Protein AF-A0A535S341-F1 (afdb_monomer)

Secondary structure (DSSP, 8-state):
------HHHHHHHHHHHHHHHHHHHHHHHHHHHHHHHHHHHHHHHHHHHHHHHHHT--SSS--HHHHHHHHHHHHHHHHHHHHHHHHHHHHHH-TTGGGGSEEETTTEEE-HHHHHHHHHHHHHHHHHHHHHHHHHHH-TT--TTSHHHHHHHHHHHHHHHHHHHHHHHHHHHHHHH-TTTTT-------PPPSS---------SS------

Structure (mmCIF, N/CA/C/O backbone):
data_AF-A0A535S341-F1
#
_entry.id   AF-A0A535S341-F1
#
loop_
_atom_site.group_PDB
_atom_site.id
_atom_site.type_symbol
_atom_site.label_atom_id
_atom_site.label_alt_id
_atom_site.label_comp_id
_atom_site.label_asym_id
_atom_site.label_entity_id
_atom_site.label_seq_id
_atom_site.pdbx_PDB_ins_code
_atom_site.Cartn_x
_atom_site.Cartn_y
_atom_site.Cartn_z
_atom_site.occupancy
_atom_site.B_iso_or_equiv
_atom_site.auth_seq_id
_atom_site.auth_comp_id
_atom_site.auth_asym_id
_atom_site.auth_atom_id
_atom_site.pdbx_PDB_model_num
ATOM 1 N N . MET A 1 1 ? -24.052 -2.105 53.906 1.00 42.72 1 MET A N 1
ATOM 2 C CA . MET A 1 1 ? -24.166 -1.168 52.766 1.00 42.72 1 MET A CA 1
ATOM 3 C C . MET A 1 1 ? -23.795 -1.934 51.497 1.00 42.72 1 MET A C 1
ATOM 5 O O . MET A 1 1 ? -22.618 -2.069 51.188 1.00 42.72 1 MET A O 1
ATOM 9 N N . ALA A 1 2 ? -24.771 -2.570 50.843 1.00 45.56 2 ALA A N 1
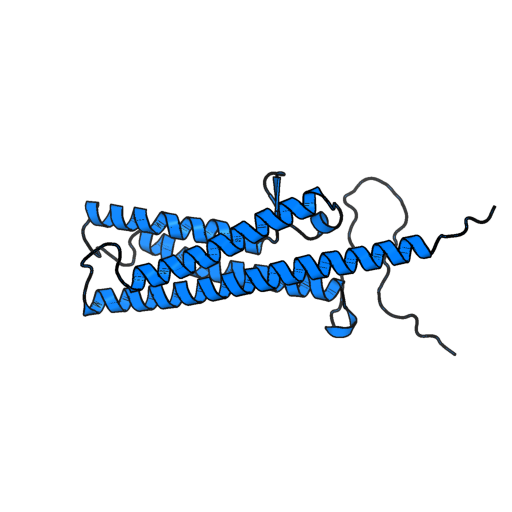ATOM 10 C CA . ALA A 1 2 ? -24.531 -3.349 49.629 1.00 45.56 2 ALA A CA 1
ATOM 11 C C . ALA A 1 2 ? -24.439 -2.383 48.439 1.00 45.56 2 ALA A C 1
ATOM 13 O O . ALA A 1 2 ? -25.410 -1.697 48.134 1.00 45.56 2 ALA A O 1
ATOM 14 N N . LYS A 1 3 ? -23.267 -2.289 47.799 1.00 50.03 3 LYS A N 1
ATOM 15 C CA . LYS A 1 3 ? -23.134 -1.597 46.512 1.00 50.03 3 LYS A CA 1
ATOM 16 C C . LYS A 1 3 ? -23.934 -2.392 45.485 1.00 50.03 3 LYS A C 1
ATOM 18 O O . LYS A 1 3 ? -23.538 -3.495 45.118 1.00 50.03 3 LYS A O 1
ATOM 23 N N . THR A 1 4 ? -25.061 -1.849 45.045 1.00 50.78 4 THR A N 1
ATOM 24 C CA . THR A 1 4 ? -25.766 -2.326 43.857 1.00 50.78 4 THR A CA 1
ATOM 25 C C . THR A 1 4 ? -24.828 -2.148 42.667 1.00 50.78 4 THR A C 1
ATOM 27 O O . THR A 1 4 ? -24.532 -1.022 42.272 1.00 50.78 4 THR A O 1
ATOM 30 N N . PHE A 1 5 ? -24.287 -3.250 42.147 1.00 55.53 5 PHE A N 1
ATOM 31 C CA . PHE A 1 5 ? -23.564 -3.239 40.881 1.00 55.53 5 PHE A CA 1
ATOM 32 C C . PHE A 1 5 ? -24.559 -2.875 39.780 1.00 55.53 5 PHE A C 1
ATOM 34 O O . PHE A 1 5 ? -25.501 -3.622 39.518 1.00 55.53 5 PHE A O 1
ATOM 41 N N . ASP A 1 6 ? -24.366 -1.711 39.169 1.00 57.59 6 ASP A N 1
ATOM 42 C CA . ASP A 1 6 ? -25.196 -1.239 38.070 1.00 57.59 6 ASP A CA 1
ATOM 43 C C . ASP A 1 6 ? -24.841 -2.013 36.793 1.00 57.59 6 ASP A C 1
ATOM 45 O O . ASP A 1 6 ? -23.958 -1.640 36.018 1.00 57.59 6 ASP A O 1
ATOM 49 N N . GLY A 1 7 ? -25.499 -3.160 36.606 1.00 60.31 7 GLY A N 1
ATOM 50 C CA . GLY A 1 7 ? -25.301 -4.019 35.441 1.00 60.31 7 GLY A CA 1
ATOM 51 C C . GLY A 1 7 ? -25.580 -3.304 34.116 1.00 60.31 7 GLY A C 1
ATOM 52 O O . GLY A 1 7 ? -25.015 -3.683 33.093 1.00 60.31 7 GLY A O 1
ATOM 53 N N . THR A 1 8 ? -26.385 -2.237 34.117 1.00 62.28 8 THR A N 1
ATOM 54 C CA . THR A 1 8 ? -26.755 -1.513 32.893 1.00 62.28 8 THR A CA 1
ATOM 55 C C . THR A 1 8 ? -25.570 -0.763 32.275 1.00 62.28 8 THR A C 1
ATOM 57 O O . THR A 1 8 ? -25.405 -0.777 31.053 1.00 62.28 8 THR A O 1
ATOM 60 N N . ALA A 1 9 ? -24.682 -0.201 33.102 1.00 61.50 9 ALA A N 1
ATOM 61 C CA . ALA A 1 9 ? -23.475 0.489 32.646 1.00 61.50 9 ALA A CA 1
ATOM 62 C C . ALA A 1 9 ? -22.488 -0.473 31.955 1.00 61.50 9 ALA A C 1
ATOM 64 O O . ALA A 1 9 ? -21.985 -0.189 30.869 1.00 61.50 9 ALA A O 1
ATOM 65 N N . VAL A 1 10 ? -22.287 -1.667 32.524 1.00 62.25 10 VAL A N 1
ATOM 66 C CA . VAL A 1 10 ? -21.367 -2.688 31.983 1.00 62.25 10 VAL A CA 1
ATOM 67 C C . VAL A 1 10 ? -21.862 -3.259 30.641 1.00 62.25 10 VAL A C 1
ATOM 69 O O . VAL A 1 10 ? -21.071 -3.507 29.723 1.00 62.25 10 VAL A O 1
ATOM 72 N N . PHE A 1 11 ? -23.177 -3.436 30.480 1.00 61.09 11 PHE A N 1
ATOM 73 C CA . PHE A 1 11 ? -23.773 -3.862 29.206 1.00 61.09 11 PHE A CA 1
ATOM 74 C C . PHE A 1 11 ? -23.689 -2.772 28.115 1.00 61.09 11 PHE A C 1
ATOM 76 O O . PHE A 1 11 ? -23.447 -3.081 26.945 1.00 61.09 11 PHE A O 1
ATOM 83 N N . ASN A 1 12 ? -23.810 -1.491 28.469 1.00 67.88 12 ASN A N 1
ATOM 84 C CA . ASN A 1 12 ? -23.668 -0.390 27.508 1.00 67.88 12 ASN A CA 1
ATOM 85 C C . ASN A 1 12 ? -22.213 -0.199 27.028 1.00 67.88 12 ASN A C 1
ATOM 87 O O . ASN A 1 12 ? -21.973 0.026 25.839 1.00 67.88 12 ASN A O 1
ATOM 91 N N . ASP A 1 13 ? -21.223 -0.376 27.902 1.00 68.06 13 ASP A N 1
ATOM 92 C CA . ASP A 1 13 ? -19.805 -0.250 27.530 1.00 68.06 13 ASP A CA 1
ATOM 93 C C . ASP A 1 13 ? -19.323 -1.394 26.621 1.00 68.06 13 ASP A C 1
ATOM 95 O O . ASP A 1 13 ? -18.561 -1.190 25.672 1.00 68.06 13 ASP A O 1
ATOM 99 N N . SER A 1 14 ? -19.809 -2.616 26.851 1.00 71.94 14 SER A N 1
ATOM 100 C CA . SER A 1 14 ? -19.460 -3.774 26.016 1.00 71.94 14 SER A CA 1
ATOM 101 C C . SER A 1 14 ? -20.056 -3.684 24.605 1.00 71.94 14 SER A C 1
ATOM 103 O O . SER A 1 14 ? -19.376 -3.980 23.617 1.00 71.94 14 SER A O 1
ATOM 105 N N . THR A 1 15 ? -21.296 -3.210 24.475 1.00 77.69 15 THR A N 1
ATOM 106 C CA . THR A 1 15 ? -21.959 -3.039 23.170 1.00 77.69 15 THR A CA 1
ATOM 107 C C . THR A 1 15 ? -21.351 -1.900 22.343 1.00 77.69 15 THR A C 1
ATOM 109 O O . THR A 1 15 ? -21.164 -2.048 21.129 1.00 77.69 15 THR A O 1
ATOM 112 N N . THR A 1 16 ? -20.981 -0.784 22.978 1.00 82.38 16 THR A N 1
ATOM 113 C CA . THR A 1 16 ? -20.311 0.352 22.319 1.00 82.38 16 THR A CA 1
ATOM 114 C C . THR A 1 16 ? -18.889 0.012 21.868 1.00 82.38 16 THR A C 1
ATOM 116 O O . THR A 1 16 ? -18.490 0.385 20.756 1.00 82.38 16 THR A O 1
ATOM 119 N N . LEU A 1 17 ? -18.146 -0.763 22.666 1.00 81.94 17 LEU A N 1
ATOM 120 C CA . LEU A 1 17 ? -16.836 -1.280 22.280 1.00 81.94 17 LEU A CA 1
ATOM 121 C C . LEU A 1 17 ? -16.939 -2.238 21.089 1.00 81.94 17 LEU A C 1
ATOM 123 O O . LEU A 1 17 ? -16.241 -2.048 20.094 1.00 81.94 17 LEU A O 1
ATOM 127 N N . ALA A 1 18 ? -17.839 -3.223 21.140 1.00 83.88 18 ALA A N 1
ATOM 128 C CA . ALA A 1 18 ? -18.012 -4.189 20.055 1.00 83.88 18 ALA A CA 1
ATOM 129 C C . ALA A 1 18 ? -18.429 -3.517 18.734 1.00 83.88 18 ALA A C 1
ATOM 131 O O . ALA A 1 18 ? -17.996 -3.922 17.654 1.00 83.88 18 ALA A O 1
ATOM 132 N N . ARG A 1 19 ? -19.244 -2.454 18.796 1.00 86.94 19 ARG A N 1
ATOM 133 C CA . ARG A 1 19 ? -19.576 -1.632 17.622 1.00 86.94 19 ARG A CA 1
ATOM 134 C C . ARG A 1 19 ? -18.342 -0.908 17.083 1.00 86.94 19 ARG A C 1
ATOM 136 O O . ARG A 1 19 ? -18.080 -0.982 15.888 1.00 86.94 19 ARG A O 1
ATOM 143 N N . SER A 1 20 ? -17.568 -0.265 17.955 1.00 88.56 20 SER A N 1
ATOM 144 C CA . SER A 1 20 ? -16.337 0.442 17.578 1.00 88.56 20 SER A CA 1
ATOM 145 C C . SER A 1 20 ? -15.306 -0.486 16.924 1.00 88.56 20 SER A C 1
ATOM 147 O O . SER A 1 20 ? -14.754 -0.155 15.877 1.00 88.56 20 SER A O 1
ATOM 149 N N . LEU A 1 21 ? -15.091 -1.678 17.489 1.00 89.12 21 LEU A N 1
ATOM 150 C CA . LEU A 1 21 ? -14.174 -2.679 16.936 1.00 89.12 21 LEU A CA 1
ATOM 151 C C . LEU A 1 21 ? -14.647 -3.224 15.584 1.00 89.12 21 LEU A C 1
ATOM 153 O O . LEU A 1 21 ? -13.827 -3.400 14.684 1.00 89.12 21 LEU A O 1
ATOM 157 N N . ARG A 1 22 ? -15.959 -3.428 15.397 1.00 90.75 22 ARG A N 1
ATOM 158 C CA . ARG A 1 22 ? -16.528 -3.767 14.084 1.00 90.75 22 ARG A CA 1
ATOM 159 C C . ARG A 1 22 ? -16.284 -2.666 13.056 1.00 90.75 22 ARG A C 1
ATOM 161 O O . ARG A 1 22 ? -15.877 -2.978 11.943 1.00 90.75 22 ARG A O 1
ATOM 168 N N . THR A 1 23 ? -16.460 -1.398 13.422 1.00 92.38 23 THR A N 1
ATOM 169 C CA . THR A 1 23 ? -16.184 -0.268 12.523 1.00 92.38 23 THR A CA 1
ATOM 170 C C . THR A 1 23 ? -14.714 -0.226 12.099 1.00 92.38 23 THR A C 1
ATOM 172 O O . THR A 1 23 ? -14.430 -0.132 10.906 1.00 92.38 23 THR A O 1
ATOM 175 N N . VAL A 1 24 ? -13.777 -0.372 13.044 1.00 93.88 24 VAL A N 1
ATOM 176 C CA . VAL A 1 24 ? -12.333 -0.434 12.742 1.00 93.88 24 VAL A CA 1
ATOM 177 C C . VAL A 1 24 ? -12.000 -1.656 11.885 1.00 93.88 24 VAL A C 1
ATOM 179 O O . VAL A 1 24 ? -11.273 -1.544 10.903 1.00 93.88 24 VAL A O 1
ATOM 182 N N . SER A 1 25 ? -12.570 -2.820 12.204 1.00 94.38 25 SER A N 1
ATOM 183 C CA . SER A 1 25 ? -12.389 -4.044 11.420 1.00 94.38 25 SER A CA 1
ATOM 184 C C . SER A 1 25 ? -12.863 -3.872 9.975 1.00 94.38 25 SER A C 1
ATOM 186 O O . SER A 1 25 ? -12.150 -4.254 9.050 1.00 94.38 25 SER A O 1
ATOM 188 N N . THR A 1 26 ? -14.031 -3.264 9.760 1.00 95.69 26 THR A N 1
ATOM 189 C CA . THR A 1 26 ? -14.557 -2.990 8.418 1.00 95.69 26 THR A CA 1
ATOM 190 C C . THR A 1 26 ? -13.686 -1.990 7.666 1.00 95.69 26 THR A C 1
ATOM 192 O O . THR A 1 26 ? -13.379 -2.238 6.504 1.00 95.69 26 THR A O 1
ATOM 195 N N . LEU A 1 27 ? -13.225 -0.915 8.319 1.00 96.69 27 LEU A N 1
ATOM 196 C CA . LEU A 1 27 ? -12.283 0.036 7.718 1.00 96.69 27 LEU A CA 1
ATOM 197 C C . LEU A 1 27 ? -11.019 -0.680 7.227 1.00 96.69 27 LEU A C 1
ATOM 199 O O . LEU A 1 27 ? -10.658 -0.567 6.057 1.00 96.69 27 LEU A O 1
ATOM 203 N N . ARG A 1 28 ? -10.370 -1.441 8.117 1.00 97.12 28 ARG A N 1
ATOM 204 C CA . ARG A 1 28 ? -9.144 -2.184 7.804 1.00 97.12 28 ARG A CA 1
ATOM 205 C C . ARG A 1 28 ? -9.367 -3.241 6.728 1.00 97.12 28 ARG A C 1
ATOM 207 O O . ARG A 1 28 ? -8.471 -3.476 5.930 1.00 97.12 28 ARG A O 1
ATOM 214 N N . LEU A 1 29 ? -10.542 -3.869 6.681 1.00 97.56 29 LEU A N 1
ATOM 215 C CA . LEU A 1 29 ? -10.878 -4.826 5.630 1.00 97.56 29 LEU A CA 1
ATOM 216 C C . LEU A 1 29 ? -10.990 -4.133 4.276 1.00 97.56 29 LEU A C 1
ATOM 218 O O . LEU A 1 29 ? -10.339 -4.557 3.332 1.00 97.56 29 LEU A O 1
ATOM 222 N N . VAL A 1 30 ? -11.787 -3.066 4.189 1.00 98.38 30 VAL A N 1
ATOM 223 C CA . VAL A 1 30 ? -12.009 -2.342 2.932 1.00 98.38 30 VAL A CA 1
ATOM 224 C C . VAL A 1 30 ? -10.694 -1.770 2.417 1.00 98.38 30 VAL A C 1
ATOM 226 O O . VAL A 1 30 ? -10.293 -2.082 1.303 1.00 98.38 30 VAL A O 1
ATOM 229 N N . 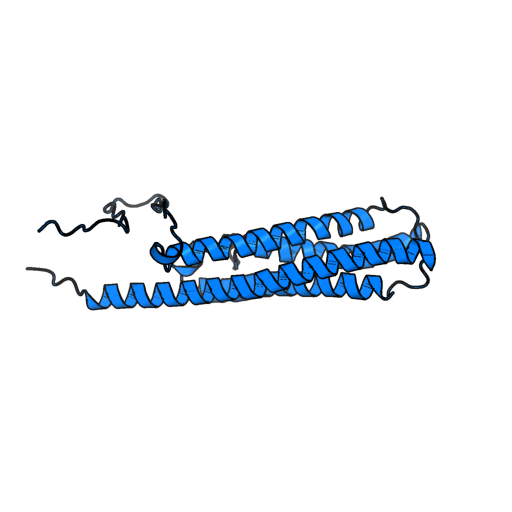LEU A 1 31 ? -9.977 -1.003 3.241 1.00 98.50 31 LEU A N 1
ATOM 230 C CA . LEU A 1 31 ? -8.710 -0.395 2.830 1.00 98.50 31 LEU A CA 1
ATOM 231 C C . LEU A 1 31 ? -7.599 -1.437 2.637 1.00 98.50 31 LEU A C 1
ATOM 233 O O . LEU A 1 31 ? -6.756 -1.267 1.763 1.00 98.50 31 LEU A O 1
ATOM 237 N N . GLY A 1 32 ? -7.611 -2.539 3.390 1.00 98.25 32 GLY A N 1
ATOM 238 C CA . GLY A 1 32 ? -6.665 -3.641 3.209 1.00 98.25 32 GLY A CA 1
ATOM 239 C C . GLY A 1 32 ? -6.880 -4.383 1.888 1.00 98.25 32 GLY A C 1
ATOM 240 O O . GLY A 1 32 ? -5.911 -4.695 1.202 1.00 98.25 32 GLY A O 1
ATOM 241 N N . LEU A 1 33 ? -8.136 -4.613 1.491 1.00 98.56 33 LEU A N 1
ATOM 242 C CA . LEU A 1 33 ? -8.474 -5.193 0.188 1.00 98.56 33 LEU A CA 1
ATOM 243 C C . LEU A 1 33 ? -8.152 -4.228 -0.955 1.00 98.56 33 LEU A C 1
ATOM 245 O O . LEU A 1 33 ? -7.618 -4.664 -1.971 1.00 98.56 33 LEU A O 1
ATOM 249 N N . THR A 1 34 ? -8.401 -2.926 -0.784 1.00 98.69 34 THR A N 1
ATOM 250 C CA . THR A 1 34 ? -7.993 -1.908 -1.764 1.00 98.69 34 THR A CA 1
ATOM 251 C C . THR A 1 34 ? -6.474 -1.864 -1.923 1.00 98.69 34 THR A C 1
ATOM 253 O O . THR A 1 34 ? -5.984 -1.812 -3.048 1.00 98.69 34 THR A O 1
ATOM 256 N N . ALA A 1 35 ? -5.716 -1.945 -0.825 1.00 98.62 35 ALA A N 1
ATOM 257 C CA . ALA A 1 35 ? -4.259 -2.021 -0.876 1.00 98.62 35 ALA A CA 1
ATOM 258 C C . ALA A 1 35 ? -3.771 -3.304 -1.563 1.00 98.62 35 ALA A C 1
ATOM 260 O O . ALA A 1 35 ? -2.838 -3.252 -2.356 1.00 98.62 35 ALA A O 1
ATOM 261 N N . LEU A 1 36 ? -4.416 -4.445 -1.307 1.00 98.62 36 LEU A N 1
ATOM 262 C CA . LEU A 1 36 ? -4.083 -5.705 -1.970 1.00 98.62 36 LEU A CA 1
ATOM 263 C C . LEU A 1 36 ? -4.378 -5.651 -3.476 1.00 98.62 36 LEU A C 1
ATOM 265 O O . LEU A 1 36 ? -3.550 -6.079 -4.274 1.00 98.62 36 LEU A O 1
ATOM 269 N N . LEU A 1 37 ? -5.520 -5.084 -3.872 1.00 98.75 37 LEU A N 1
ATOM 270 C CA . LEU A 1 37 ? -5.843 -4.840 -5.278 1.00 98.75 37 LEU A CA 1
ATOM 271 C C . LEU A 1 37 ? -4.805 -3.915 -5.924 1.00 98.75 37 LEU A C 1
ATOM 273 O O . LEU A 1 37 ? -4.323 -4.204 -7.016 1.00 98.75 37 LEU A O 1
ATOM 277 N N . GLY A 1 38 ? -4.422 -2.839 -5.232 1.00 98.69 38 GLY A N 1
ATOM 278 C CA . GLY A 1 38 ? -3.347 -1.951 -5.660 1.00 98.69 38 GLY A CA 1
ATOM 279 C C . GLY A 1 38 ? -2.025 -2.695 -5.857 1.00 98.69 38 GLY A C 1
ATOM 280 O O . GLY A 1 38 ? -1.374 -2.502 -6.877 1.00 98.69 38 GLY A O 1
ATOM 281 N N . ALA A 1 39 ? -1.664 -3.601 -4.945 1.00 98.62 39 ALA A N 1
ATOM 282 C CA . ALA A 1 39 ? -0.466 -4.432 -5.053 1.00 98.62 39 ALA A CA 1
ATOM 283 C C . ALA A 1 39 ? -0.506 -5.384 -6.262 1.00 98.62 39 ALA A C 1
ATOM 285 O O . ALA A 1 39 ? 0.506 -5.555 -6.936 1.00 98.62 39 ALA A O 1
ATOM 286 N N . ILE A 1 40 ? -1.668 -5.970 -6.568 1.00 98.62 40 ILE A N 1
ATOM 287 C CA . ILE A 1 40 ? -1.854 -6.831 -7.748 1.00 98.62 40 ILE A CA 1
ATOM 288 C C . ILE A 1 40 ? -1.712 -6.008 -9.029 1.00 98.62 40 ILE A C 1
ATOM 290 O O . ILE A 1 40 ? -0.930 -6.368 -9.899 1.00 98.62 40 ILE A O 1
ATOM 294 N N . ILE A 1 41 ? -2.400 -4.867 -9.127 1.00 98.75 41 ILE A N 1
ATOM 295 C CA . ILE A 1 41 ? -2.269 -3.952 -10.274 1.00 98.75 41 ILE A CA 1
ATOM 296 C C . ILE A 1 41 ? -0.811 -3.514 -10.442 1.00 98.75 41 ILE A C 1
ATOM 298 O O . ILE A 1 41 ? -0.314 -3.414 -11.563 1.00 98.75 41 ILE A O 1
ATOM 302 N N . PHE A 1 42 ? -0.120 -3.276 -9.327 1.00 98.38 42 PHE A N 1
ATOM 303 C CA . PHE A 1 42 ? 1.276 -2.887 -9.331 1.00 98.38 42 PHE A CA 1
ATOM 304 C C . PHE A 1 42 ? 2.185 -3.992 -9.904 1.00 98.38 42 PHE A C 1
ATOM 306 O O . PHE A 1 42 ? 3.027 -3.722 -10.763 1.00 98.38 42 PHE A O 1
ATOM 313 N N . LEU A 1 43 ? 1.968 -5.239 -9.482 1.00 98.06 43 LEU A N 1
ATOM 314 C CA . LEU A 1 43 ? 2.670 -6.420 -9.986 1.00 98.06 43 LEU A CA 1
ATOM 315 C C . LEU A 1 43 ? 2.419 -6.666 -11.476 1.00 98.06 43 LEU A C 1
ATOM 317 O O . LEU A 1 43 ? 3.368 -6.848 -12.240 1.00 98.06 43 LEU A O 1
ATOM 321 N N . GLU A 1 44 ? 1.157 -6.645 -11.893 1.00 98.31 44 GLU A N 1
ATOM 322 C CA . GLU A 1 44 ? 0.774 -6.867 -13.289 1.00 98.31 44 GLU A CA 1
ATOM 323 C C . GLU A 1 44 ? 1.316 -5.758 -14.193 1.00 9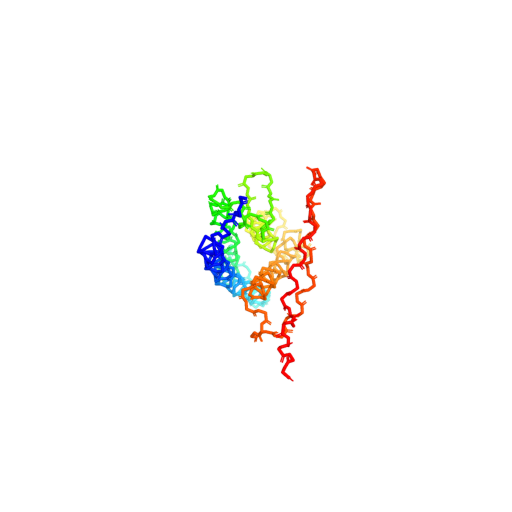8.31 44 GLU A C 1
ATOM 325 O O . GLU A 1 44 ? 1.880 -6.036 -15.249 1.00 98.31 44 GLU A O 1
ATOM 330 N N . GLY A 1 45 ? 1.244 -4.501 -13.744 1.00 97.50 45 GLY A N 1
ATOM 331 C CA . GLY A 1 45 ? 1.841 -3.376 -14.454 1.00 97.50 45 GLY A CA 1
ATOM 332 C C . GLY A 1 45 ? 3.354 -3.538 -14.621 1.00 97.50 45 GLY A C 1
ATOM 333 O O . GLY A 1 45 ? 3.860 -3.343 -15.718 1.00 97.50 45 GLY A O 1
ATOM 334 N N . THR A 1 46 ? 4.064 -3.969 -13.572 1.00 95.19 46 THR A N 1
ATOM 335 C CA . THR A 1 46 ? 5.522 -4.198 -13.622 1.00 95.19 46 THR A CA 1
ATOM 336 C C . THR A 1 46 ? 5.873 -5.357 -14.559 1.00 95.19 46 THR A C 1
ATOM 338 O O . THR A 1 46 ? 6.848 -5.304 -15.303 1.00 95.19 46 THR A O 1
ATOM 341 N N . SER A 1 47 ? 5.053 -6.406 -14.571 1.00 95.44 47 SER A N 1
ATOM 342 C CA . SER A 1 47 ? 5.233 -7.552 -15.470 1.00 95.44 47 SER A CA 1
ATOM 343 C C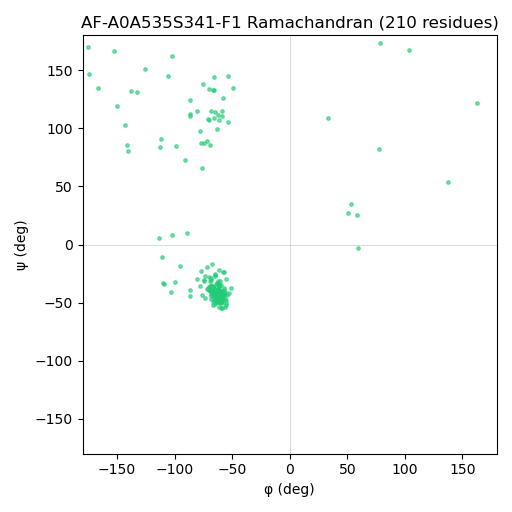 . SER A 1 47 ? 4.972 -7.175 -16.928 1.00 95.44 47 SER A C 1
ATOM 345 O O . SER A 1 47 ? 5.654 -7.656 -17.837 1.00 95.44 47 SER A O 1
ATOM 347 N N . TRP A 1 48 ? 3.986 -6.309 -17.164 1.00 96.44 48 TRP A N 1
ATOM 348 C CA . TRP A 1 48 ? 3.700 -5.757 -18.482 1.00 96.44 48 TRP A CA 1
ATOM 349 C C . TRP A 1 48 ? 4.813 -4.820 -18.953 1.00 96.44 48 TRP A C 1
ATOM 351 O O . TRP A 1 48 ? 5.188 -4.871 -20.120 1.00 96.44 48 TRP A O 1
ATOM 361 N N . ASP A 1 49 ? 5.384 -4.030 -18.050 1.00 93.50 49 ASP A N 1
ATOM 362 C CA . ASP A 1 49 ? 6.473 -3.101 -18.334 1.00 93.50 49 ASP A CA 1
ATOM 363 C C . ASP A 1 49 ? 7.717 -3.811 -18.878 1.00 93.50 49 ASP A C 1
ATOM 365 O O . ASP A 1 49 ? 8.188 -3.507 -19.974 1.00 93.50 49 ASP A O 1
ATOM 369 N N . ILE A 1 50 ? 8.163 -4.875 -18.202 1.00 91.44 50 ILE A N 1
ATOM 370 C CA . ILE A 1 50 ? 9.297 -5.705 -18.647 1.00 91.44 50 ILE A CA 1
ATOM 371 C C . ILE A 1 50 ? 9.082 -6.227 -20.079 1.00 91.44 50 ILE A C 1
ATOM 373 O O . ILE A 1 50 ? 9.992 -6.211 -20.915 1.00 91.44 50 ILE A O 1
ATOM 377 N N . GLN A 1 51 ? 7.864 -6.683 -20.379 1.00 93.25 51 GLN A N 1
ATOM 378 C CA . GLN A 1 51 ? 7.512 -7.155 -21.717 1.00 93.25 51 GLN A CA 1
ATOM 379 C C . GLN A 1 51 ? 7.485 -5.999 -22.722 1.00 93.25 51 GLN A C 1
ATOM 381 O O . GLN A 1 51 ? 8.038 -6.124 -23.811 1.00 93.25 51 GLN A O 1
ATOM 386 N N . TRP A 1 52 ? 6.886 -4.864 -22.359 1.00 93.56 52 TRP A N 1
ATOM 387 C CA . TRP A 1 52 ? 6.797 -3.677 -23.207 1.00 93.56 52 TRP A CA 1
ATOM 388 C C . TRP A 1 52 ? 8.178 -3.200 -23.658 1.00 93.56 52 TRP A C 1
ATOM 390 O O . TRP A 1 52 ? 8.396 -2.992 -24.852 1.00 93.56 52 TRP A O 1
ATOM 400 N N . HIS A 1 53 ? 9.132 -3.112 -22.732 1.00 89.44 53 HIS A N 1
ATOM 401 C CA . HIS A 1 53 ? 10.513 -2.742 -23.041 1.00 89.44 53 HIS A CA 1
ATOM 402 C C . HIS A 1 53 ? 11.203 -3.739 -23.979 1.00 89.44 53 HIS A C 1
ATOM 404 O O . HIS A 1 53 ? 12.009 -3.334 -24.811 1.00 89.44 53 HIS A O 1
ATOM 410 N N . SER A 1 54 ? 10.845 -5.024 -23.910 1.00 87.44 54 SER A N 1
ATOM 411 C CA . SER A 1 54 ? 11.411 -6.058 -24.785 1.00 87.44 54 SER A CA 1
ATOM 412 C C . SER A 1 54 ? 10.871 -6.004 -26.222 1.00 87.44 54 SER A C 1
ATOM 414 O O . SER A 1 54 ? 11.583 -6.381 -27.150 1.00 87.44 54 SER A O 1
ATOM 416 N N . TYR A 1 55 ? 9.624 -5.557 -26.420 1.00 88.50 55 TYR A N 1
ATOM 417 C CA . TYR A 1 55 ? 8.962 -5.561 -27.735 1.00 88.50 55 TYR A CA 1
ATOM 418 C C . TYR A 1 55 ? 8.911 -4.194 -28.424 1.00 88.50 55 TYR A C 1
ATOM 420 O O . TYR A 1 55 ? 9.060 -4.117 -29.641 1.00 88.50 55 TYR A O 1
ATOM 428 N N . ILE A 1 56 ? 8.646 -3.128 -27.668 1.00 88.50 56 ILE A N 1
ATOM 429 C CA . ILE A 1 56 ? 8.409 -1.769 -28.183 1.00 88.50 56 ILE A CA 1
ATOM 430 C C . ILE A 1 56 ? 9.575 -0.844 -27.814 1.00 88.50 56 ILE A C 1
ATOM 432 O O . ILE A 1 56 ? 9.926 0.045 -28.589 1.00 88.50 56 ILE A O 1
ATOM 436 N N . GLY A 1 57 ? 10.195 -1.078 -26.656 1.00 81.94 57 GLY A N 1
ATOM 437 C CA . GLY A 1 57 ? 11.222 -0.203 -26.096 1.00 81.94 57 GLY A CA 1
ATOM 438 C C . GLY A 1 57 ? 10.643 1.049 -25.429 1.00 81.94 57 GLY A C 1
ATOM 439 O O . GLY A 1 57 ? 9.437 1.317 -25.472 1.00 81.94 57 GLY A O 1
ATOM 440 N N . ARG A 1 58 ? 11.517 1.818 -24.771 1.00 80.69 58 ARG A N 1
ATOM 441 C CA . ARG A 1 58 ? 11.150 3.051 -24.062 1.00 80.69 58 ARG A CA 1
ATOM 442 C C . ARG A 1 58 ? 11.154 4.255 -25.003 1.00 80.69 58 ARG A C 1
ATOM 444 O O . ARG A 1 58 ? 12.216 4.710 -25.419 1.00 80.69 58 ARG A O 1
ATOM 451 N N . ASP A 1 59 ? 9.981 4.821 -25.277 1.00 76.62 59 ASP A N 1
ATOM 452 C CA . ASP A 1 59 ? 9.824 6.054 -26.064 1.00 76.62 59 ASP A CA 1
ATOM 453 C C . ASP A 1 59 ? 9.617 7.308 -25.187 1.00 76.62 59 ASP A C 1
ATOM 455 O O . ASP A 1 59 ? 10.063 8.399 -25.541 1.00 76.62 59 ASP A O 1
ATOM 459 N N . ARG A 1 60 ? 8.968 7.175 -24.020 1.00 86.44 60 ARG A N 1
ATOM 460 C CA . ARG A 1 60 ? 8.718 8.263 -23.051 1.00 86.44 60 ARG A CA 1
ATOM 461 C C . ARG A 1 60 ? 8.578 7.750 -21.614 1.00 86.44 60 ARG A C 1
ATOM 463 O O . ARG A 1 60 ? 8.373 6.567 -21.385 1.00 86.44 60 ARG A O 1
ATOM 470 N N . THR A 1 61 ? 8.628 8.651 -20.626 1.00 88.69 61 THR A N 1
ATOM 471 C CA . THR A 1 61 ? 8.499 8.282 -19.199 1.00 88.69 61 THR A CA 1
ATOM 472 C C . THR A 1 61 ? 7.105 7.792 -18.816 1.00 88.69 61 THR A C 1
ATOM 474 O O . THR A 1 61 ? 6.994 7.006 -17.893 1.00 88.69 61 THR A O 1
ATOM 477 N N . LEU A 1 62 ? 6.027 8.221 -19.476 1.00 92.19 62 LEU A N 1
ATOM 478 C CA . LEU A 1 62 ? 4.669 7.745 -19.172 1.00 92.19 62 LEU A CA 1
ATOM 479 C C . LEU A 1 62 ? 4.134 6.893 -20.324 1.00 92.19 62 LEU A C 1
ATOM 481 O O . LEU A 1 62 ? 3.520 7.399 -21.269 1.00 92.19 62 LEU A O 1
ATOM 485 N N . ILE A 1 63 ? 4.385 5.592 -20.226 1.00 92.94 63 ILE A N 1
ATOM 486 C CA . ILE A 1 63 ? 3.826 4.558 -21.102 1.00 92.94 63 ILE A CA 1
ATOM 487 C C . ILE A 1 63 ? 2.675 3.825 -20.396 1.00 92.94 63 ILE A C 1
ATOM 489 O O . ILE A 1 63 ? 2.544 3.925 -19.172 1.00 92.94 63 ILE A O 1
ATOM 493 N N . PRO A 1 64 ? 1.809 3.105 -21.132 1.00 95.62 64 PRO A N 1
ATOM 494 C CA . PRO A 1 64 ? 0.665 2.421 -20.533 1.00 95.62 64 PRO A CA 1
ATOM 495 C C . PRO A 1 64 ? 1.007 1.489 -19.348 1.00 95.62 64 PRO A C 1
ATOM 497 O O . PRO A 1 64 ? 0.309 1.589 -18.334 1.00 95.62 64 PRO A O 1
ATOM 500 N N . PRO A 1 65 ? 2.089 0.679 -19.382 1.00 95.69 65 PRO A N 1
ATOM 501 C CA . PRO A 1 65 ? 2.506 -0.110 -18.219 1.00 95.69 65 PRO A CA 1
ATOM 502 C C . PRO A 1 65 ? 2.837 0.744 -16.992 1.00 95.69 65 PRO A C 1
ATOM 504 O O . PRO A 1 65 ? 2.325 0.480 -15.904 1.00 95.69 65 PRO A O 1
ATOM 507 N N . HIS A 1 66 ? 3.588 1.837 -17.166 1.00 95.50 66 HIS A N 1
ATOM 508 C CA . HIS A 1 66 ? 3.907 2.763 -16.077 1.00 95.50 66 HIS A CA 1
ATOM 509 C C . HIS A 1 66 ? 2.655 3.379 -15.447 1.00 95.50 66 HIS A C 1
ATOM 511 O O . HIS A 1 66 ? 2.576 3.508 -14.227 1.00 95.50 66 HIS A O 1
ATOM 517 N N . LEU A 1 67 ? 1.653 3.744 -16.253 1.00 97.56 67 LEU A N 1
ATOM 518 C CA . LEU A 1 67 ? 0.387 4.269 -15.732 1.00 97.56 67 LEU A CA 1
ATOM 519 C C . LEU A 1 67 ? -0.346 3.219 -14.889 1.00 97.56 67 LEU A C 1
ATOM 521 O O . LEU A 1 67 ? -0.864 3.542 -13.818 1.00 97.56 67 LEU A O 1
ATOM 525 N N . MET A 1 68 ? -0.344 1.961 -15.334 1.00 98.25 68 MET A N 1
ATOM 526 C CA . MET A 1 68 ? -0.904 0.853 -14.566 1.00 98.25 68 MET A CA 1
ATOM 527 C C . MET A 1 68 ? -0.144 0.657 -13.245 1.00 98.25 68 MET A C 1
ATOM 529 O O . MET A 1 68 ? -0.768 0.667 -12.184 1.00 98.25 68 MET A O 1
ATOM 533 N N . MET A 1 69 ? 1.190 0.598 -13.277 1.00 97.56 69 MET A N 1
ATOM 534 C CA . MET A 1 69 ? 2.039 0.488 -12.081 1.00 97.56 69 MET A CA 1
ATOM 535 C C . MET A 1 69 ? 1.758 1.612 -11.082 1.00 97.56 69 MET A C 1
ATOM 537 O O . MET A 1 69 ? 1.455 1.353 -9.916 1.00 97.56 69 MET A O 1
ATOM 541 N N . LEU A 1 70 ? 1.789 2.865 -11.547 1.00 98.12 70 LEU A N 1
ATOM 542 C CA . LEU A 1 70 ? 1.551 4.048 -10.722 1.00 98.12 70 LEU A CA 1
ATOM 543 C C . LEU A 1 70 ? 0.137 4.074 -10.136 1.00 98.12 70 LEU A C 1
ATOM 545 O O . LEU A 1 70 ? -0.039 4.530 -9.005 1.00 98.12 70 LEU A O 1
ATOM 549 N N . SER A 1 71 ? -0.866 3.553 -10.848 1.00 98.56 71 SER A N 1
ATOM 550 C CA . SER A 1 71 ? -2.221 3.421 -10.303 1.00 98.56 71 SER A CA 1
ATOM 551 C C . SER A 1 71 ? -2.264 2.433 -9.130 1.00 98.56 71 SER A C 1
ATOM 553 O O . SER A 1 71 ? -2.847 2.745 -8.090 1.00 98.56 71 SER A O 1
ATOM 555 N N . GLY A 1 72 ? -1.561 1.300 -9.233 1.00 98.62 72 GLY A N 1
ATOM 556 C CA . GLY A 1 72 ? -1.432 0.318 -8.155 1.00 98.62 72 GLY A CA 1
ATOM 557 C C . GLY A 1 72 ? -0.691 0.866 -6.931 1.00 98.62 72 GLY A C 1
ATOM 558 O O . GLY A 1 72 ? -1.154 0.713 -5.793 1.00 98.62 72 GLY A O 1
ATOM 559 N N . VAL A 1 73 ? 0.409 1.593 -7.163 1.00 98.62 73 VAL A N 1
ATOM 560 C CA . VAL A 1 73 ? 1.150 2.329 -6.122 1.00 98.62 73 VAL A CA 1
ATOM 561 C C . VAL A 1 73 ? 0.243 3.344 -5.431 1.00 98.62 73 VAL A C 1
ATOM 563 O O . VAL A 1 73 ? 0.188 3.391 -4.202 1.00 98.62 73 VAL A O 1
ATOM 566 N N . THR A 1 74 ? -0.516 4.119 -6.205 1.00 98.69 74 THR A N 1
ATOM 567 C CA . THR A 1 74 ? -1.404 5.168 -5.687 1.00 98.69 74 THR A CA 1
ATOM 568 C C . THR A 1 74 ? -2.537 4.581 -4.847 1.00 98.69 74 THR A C 1
ATOM 570 O O . THR A 1 74 ? -2.766 5.041 -3.728 1.00 98.69 74 THR A O 1
ATOM 573 N N . LEU A 1 75 ? -3.212 3.532 -5.330 1.00 98.62 75 LEU A N 1
ATOM 574 C CA . LEU A 1 75 ? -4.273 2.842 -4.587 1.00 98.62 75 LEU A CA 1
ATOM 575 C C . LEU A 1 75 ? -3.764 2.299 -3.249 1.00 98.62 75 LEU A C 1
ATOM 577 O O . LEU A 1 75 ? -4.410 2.484 -2.214 1.00 98.62 75 LEU A O 1
ATOM 581 N N . SER A 1 76 ? -2.584 1.680 -3.261 1.00 98.69 76 SER A N 1
ATOM 582 C CA . SER A 1 76 ? -1.944 1.146 -2.058 1.00 98.69 76 SER A CA 1
ATOM 583 C C . SER A 1 76 ? -1.576 2.262 -1.081 1.00 98.69 76 SER A C 1
ATOM 585 O O . SER A 1 76 ? -1.979 2.228 0.082 1.00 98.69 76 SER A O 1
ATOM 587 N N . GLY A 1 77 ? -0.883 3.298 -1.560 1.00 98.56 77 GLY A N 1
ATOM 588 C CA . GLY A 1 77 ? -0.437 4.426 -0.746 1.00 98.56 77 GLY A CA 1
ATOM 589 C C . GLY A 1 77 ? -1.590 5.193 -0.104 1.00 98.56 77 GLY A C 1
ATOM 590 O O . GLY A 1 77 ? -1.564 5.433 1.103 1.00 98.56 77 GLY A O 1
ATOM 591 N N . ILE A 1 78 ? -2.641 5.505 -0.872 1.00 98.62 78 ILE A N 1
ATOM 592 C CA . ILE A 1 78 ? -3.849 6.160 -0.350 1.00 98.62 78 ILE A CA 1
ATOM 593 C C . ILE A 1 78 ? -4.529 5.270 0.693 1.00 98.62 78 ILE A C 1
ATOM 595 O O . ILE A 1 78 ? -4.928 5.767 1.744 1.00 98.62 78 ILE A O 1
ATOM 599 N N . SER A 1 79 ? -4.622 3.960 0.462 1.00 98.56 79 SER A N 1
ATOM 600 C CA . SER A 1 79 ? -5.246 3.038 1.420 1.00 98.56 79 SER A CA 1
ATOM 601 C C . SER A 1 79 ? -4.495 2.982 2.753 1.00 98.56 79 SER A C 1
ATOM 603 O O . SER A 1 79 ? -5.113 3.081 3.819 1.00 98.56 79 SER A O 1
ATOM 605 N N . GLY A 1 80 ? -3.162 2.881 2.710 1.00 98.31 80 GLY A N 1
ATOM 606 C CA . GLY A 1 80 ? -2.317 2.927 3.904 1.00 98.31 80 GLY A CA 1
ATOM 607 C C . GLY A 1 80 ? -2.439 4.263 4.641 1.00 98.31 80 GLY A C 1
ATOM 608 O O . GLY A 1 80 ? -2.710 4.288 5.844 1.00 98.31 80 GLY A O 1
ATOM 609 N N . LEU A 1 81 ? -2.336 5.377 3.908 1.00 98.31 81 LEU A N 1
ATOM 610 C CA . LEU A 1 81 ? -2.447 6.727 4.459 1.00 98.31 81 LEU A CA 1
ATOM 611 C C . LEU A 1 81 ? -3.809 6.970 5.120 1.00 98.31 81 LEU A C 1
ATOM 613 O O . LEU A 1 81 ? -3.863 7.399 6.272 1.00 98.31 81 LEU A O 1
ATOM 617 N N . LEU A 1 82 ? -4.911 6.668 4.427 1.00 98.44 82 LEU A N 1
ATOM 618 C CA . LEU A 1 82 ? -6.261 6.852 4.961 1.00 98.44 82 LEU A CA 1
ATOM 619 C C . LEU A 1 82 ? -6.491 6.008 6.212 1.00 98.44 82 LEU A C 1
ATOM 621 O O . LEU A 1 82 ? -7.079 6.505 7.170 1.00 98.44 82 LEU A O 1
ATOM 625 N N . THR A 1 83 ? -5.986 4.773 6.245 1.00 98.12 83 THR A N 1
ATOM 626 C CA . THR A 1 83 ? -6.092 3.924 7.439 1.00 98.12 83 THR A CA 1
ATOM 627 C C . THR A 1 83 ? -5.425 4.589 8.635 1.00 98.12 83 THR A C 1
ATOM 629 O O . THR A 1 83 ? -6.054 4.727 9.683 1.00 98.12 83 THR A O 1
ATOM 632 N N . VAL A 1 84 ? -4.177 5.043 8.472 1.00 97.56 84 VAL A N 1
ATOM 633 C CA . VAL A 1 84 ? -3.432 5.714 9.542 1.00 97.56 84 VAL A CA 1
ATOM 634 C C . VAL A 1 84 ? -4.150 6.990 9.974 1.00 97.56 84 VAL A C 1
ATOM 636 O O . VAL A 1 84 ? -4.356 7.193 11.166 1.00 97.56 84 VAL A O 1
ATOM 639 N N . LEU A 1 85 ? -4.584 7.847 9.049 1.00 97.50 85 LEU A N 1
ATOM 640 C CA . LEU A 1 85 ? -5.230 9.117 9.397 1.00 97.50 85 LEU A CA 1
ATOM 641 C C . LEU A 1 85 ? -6.568 8.922 10.125 1.00 97.50 85 LEU A C 1
ATOM 643 O O . LEU A 1 85 ? -6.817 9.578 11.142 1.00 97.50 85 LEU A O 1
ATOM 647 N N . ILE A 1 86 ? -7.412 8.011 9.636 1.00 96.81 86 ILE A N 1
ATOM 648 C CA . ILE A 1 86 ? -8.731 7.741 10.219 1.00 96.81 86 ILE A CA 1
ATOM 649 C C . ILE A 1 86 ? -8.580 7.088 11.597 1.00 96.81 86 ILE A C 1
ATOM 651 O O . ILE A 1 86 ? -9.203 7.543 12.559 1.00 96.81 86 ILE A O 1
ATOM 655 N N . GLU A 1 87 ? -7.718 6.077 11.738 1.00 95.31 87 GLU A N 1
ATOM 656 C CA . GLU A 1 87 ? -7.494 5.443 13.041 1.00 95.31 87 GLU A CA 1
ATOM 657 C C . GLU A 1 87 ? -6.815 6.375 14.040 1.00 95.31 87 GLU A C 1
ATOM 659 O O . GLU A 1 87 ? -7.200 6.376 15.206 1.00 95.31 87 GLU A O 1
ATOM 664 N N . SER A 1 88 ? -5.890 7.236 13.609 1.00 94.81 88 SER A N 1
ATOM 665 C CA . SER A 1 88 ? -5.311 8.284 14.465 1.00 94.81 88 SER A CA 1
ATOM 666 C C . SER A 1 88 ? -6.384 9.236 14.990 1.00 94.81 88 SER A C 1
ATOM 668 O O . SER A 1 88 ? -6.358 9.669 16.143 1.00 94.81 88 SER A O 1
ATOM 670 N N . TRP A 1 89 ? -7.358 9.590 14.151 1.00 94.62 89 TRP A N 1
ATOM 671 C CA . TRP A 1 89 ? -8.478 10.427 14.567 1.00 94.62 89 TRP A CA 1
ATOM 672 C C . TRP A 1 89 ? -9.396 9.718 15.572 1.00 94.62 89 TRP A C 1
ATOM 674 O O . TRP A 1 89 ? -9.762 10.319 16.584 1.00 94.62 89 TRP A O 1
ATOM 684 N N . TRP A 1 90 ? -9.713 8.439 15.356 1.00 93.19 90 TRP A N 1
ATOM 685 C CA . TRP A 1 90 ? -10.513 7.648 16.297 1.00 93.19 90 TRP A CA 1
ATOM 686 C C . TRP A 1 90 ? -9.790 7.361 17.614 1.00 93.19 90 TRP A C 1
ATOM 688 O O . TRP A 1 90 ? -10.391 7.516 18.677 1.00 93.19 90 TRP A O 1
ATOM 698 N N . ALA A 1 91 ? -8.506 7.008 17.572 1.00 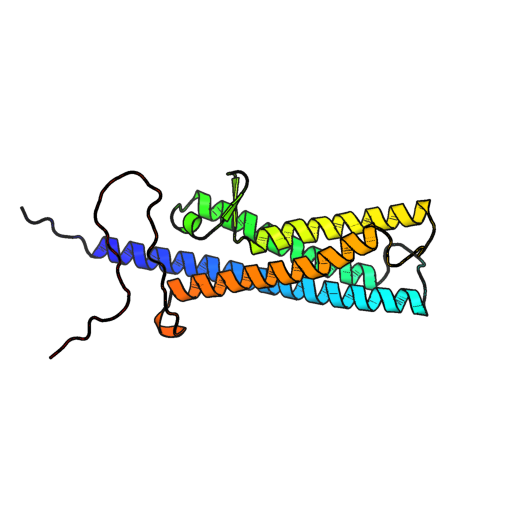91.12 91 ALA A N 1
ATOM 699 C CA . ALA A 1 91 ? -7.693 6.711 18.749 1.00 91.12 91 ALA A CA 1
ATOM 700 C C . ALA A 1 91 ? -7.579 7.918 19.692 1.00 91.12 91 ALA A C 1
ATOM 702 O O . ALA A 1 91 ? -7.651 7.756 20.909 1.00 91.12 91 ALA A O 1
ATOM 703 N N . ARG A 1 92 ? -7.509 9.142 19.146 1.00 89.88 92 ARG A N 1
ATOM 704 C CA . ARG A 1 92 ? -7.537 10.388 19.937 1.00 89.88 92 ARG A CA 1
ATOM 705 C C . ARG A 1 92 ? -8.855 10.616 20.680 1.00 89.88 92 ARG A C 1
ATOM 707 O O . ARG A 1 92 ? -8.864 11.295 21.700 1.00 89.88 92 ARG A O 1
ATOM 714 N N . ARG A 1 93 ? -9.966 10.068 20.178 1.00 87.44 93 ARG A N 1
ATOM 715 C CA . ARG A 1 93 ? -11.299 10.191 20.793 1.00 87.44 93 ARG A CA 1
ATOM 716 C C . ARG A 1 93 ? -11.660 9.005 21.683 1.00 87.44 93 ARG A C 1
ATOM 718 O O . ARG A 1 93 ? -12.572 9.120 22.495 1.00 87.44 93 ARG A O 1
ATOM 725 N N . ASN A 1 94 ? -10.981 7.869 21.526 1.00 85.06 94 ASN A N 1
ATOM 726 C CA . ASN A 1 94 ? -11.277 6.642 22.254 1.00 85.06 94 ASN A CA 1
ATOM 727 C C . ASN A 1 94 ? -9.988 5.881 22.613 1.00 85.06 94 ASN A C 1
ATOM 729 O O . ASN A 1 94 ? -9.406 5.162 21.798 1.00 85.06 94 ASN A O 1
ATOM 733 N N . THR A 1 95 ? -9.581 5.992 23.878 1.00 81.62 95 THR A N 1
ATOM 734 C CA . THR A 1 95 ? -8.356 5.372 24.412 1.00 81.62 95 THR A CA 1
ATOM 735 C C . THR A 1 95 ? -8.413 3.845 24.467 1.00 81.62 95 THR A C 1
ATOM 737 O O . THR A 1 95 ? -7.375 3.196 24.595 1.00 81.62 95 THR A O 1
ATOM 740 N N . ILE A 1 96 ? -9.602 3.239 24.372 1.00 82.38 96 ILE A N 1
ATOM 741 C CA . ILE A 1 96 ? -9.747 1.782 24.283 1.00 82.38 96 ILE A CA 1
ATOM 742 C C . ILE A 1 96 ? -9.381 1.318 22.871 1.00 82.38 96 ILE A C 1
ATOM 744 O O . ILE A 1 96 ? -8.624 0.359 22.737 1.00 82.38 96 ILE A O 1
ATOM 748 N N . LEU A 1 97 ? -9.834 2.028 21.828 1.00 82.06 97 LEU A N 1
ATOM 749 C CA . LEU A 1 97 ? -9.464 1.728 20.438 1.00 82.06 97 LEU A CA 1
ATOM 750 C C . LEU A 1 97 ? -7.957 1.864 20.202 1.00 82.06 97 LEU A C 1
ATOM 752 O O . LEU A 1 97 ? -7.374 1.032 19.513 1.00 82.06 97 LEU A O 1
ATOM 756 N N . ALA A 1 98 ? -7.316 2.847 20.842 1.00 84.31 98 ALA A N 1
ATOM 757 C CA . ALA A 1 98 ? -5.871 3.053 20.758 1.00 84.31 98 ALA A CA 1
ATOM 758 C C . ALA A 1 98 ? -5.044 1.823 21.191 1.00 84.31 98 ALA A C 1
ATOM 760 O O . ALA A 1 98 ? -3.914 1.664 20.743 1.00 84.31 98 ALA A O 1
ATOM 761 N N . ARG A 1 99 ? -5.594 0.919 22.021 1.00 85.50 99 ARG A N 1
ATOM 762 C CA . ARG A 1 99 ? -4.904 -0.317 22.451 1.00 85.50 99 ARG A CA 1
ATOM 763 C C . ARG A 1 99 ? -4.790 -1.364 21.344 1.00 85.50 99 ARG A C 1
ATOM 765 O O . ARG A 1 99 ? -3.973 -2.270 21.460 1.00 85.50 99 ARG A O 1
ATOM 772 N N . TYR A 1 100 ? -5.611 -1.252 20.302 1.00 86.50 100 TYR A N 1
ATOM 773 C CA . TYR A 1 100 ? -5.650 -2.180 19.170 1.00 86.50 100 TYR A CA 1
ATOM 774 C C . TYR A 1 100 ? -4.947 -1.633 17.919 1.00 86.50 100 TYR A C 1
ATOM 776 O O . TYR A 1 100 ? -5.023 -2.231 16.838 1.00 86.50 100 TYR A O 1
ATOM 784 N N . SER A 1 101 ? -4.262 -0.500 18.060 1.00 88.06 101 SER A N 1
ATOM 785 C CA . SER A 1 101 ? -3.490 0.154 17.009 1.00 88.06 101 SER A CA 1
ATOM 786 C C . SER A 1 101 ? -2.062 0.384 17.501 1.00 88.06 101 SER A C 1
ATOM 788 O O . SER A 1 101 ? -1.803 0.531 18.695 1.00 88.06 101 SER A O 1
ATOM 790 N N . SER A 1 102 ? -1.110 0.397 16.577 1.00 89.25 102 SER A N 1
ATOM 791 C CA . SER A 1 102 ? 0.284 0.716 16.864 1.00 89.25 102 SER A CA 1
ATOM 792 C C . SER A 1 102 ? 0.481 2.228 16.779 1.00 89.25 102 SER A C 1
ATOM 794 O O . SER A 1 102 ? 0.164 2.847 15.758 1.00 89.25 102 SER A O 1
ATOM 796 N N . GLY A 1 103 ? 0.992 2.823 17.857 1.00 88.50 103 GLY A N 1
ATOM 797 C CA . GLY A 1 103 ? 1.367 4.234 17.887 1.00 88.50 103 GLY A CA 1
ATOM 798 C C . GLY A 1 103 ? 2.675 4.484 17.134 1.00 88.50 103 GLY A C 1
ATOM 799 O O . GLY A 1 103 ? 3.619 3.709 17.278 1.00 88.50 103 GLY A O 1
ATOM 800 N N . PHE A 1 104 ? 2.743 5.567 16.363 1.00 88.25 104 PHE A N 1
ATOM 801 C CA . PHE A 1 104 ? 3.957 6.039 15.698 1.00 88.25 104 PHE A CA 1
ATOM 802 C C . PHE A 1 104 ? 4.133 7.543 15.925 1.00 88.25 104 PHE A C 1
ATOM 804 O O . PHE A 1 104 ? 3.188 8.316 15.752 1.00 88.25 104 PHE A O 1
ATOM 811 N N . ALA A 1 105 ? 5.343 7.943 16.331 1.00 82.75 105 ALA A N 1
ATOM 812 C CA . ALA A 1 105 ? 5.704 9.331 16.642 1.00 82.75 105 ALA A CA 1
ATOM 813 C C . ALA A 1 105 ? 4.729 10.045 17.605 1.00 82.75 105 ALA A C 1
ATOM 815 O O . ALA A 1 105 ? 4.562 11.253 17.512 1.00 82.75 105 ALA A O 1
ATOM 816 N N . GLU A 1 106 ? 4.029 9.295 18.469 1.00 81.50 106 GLU A N 1
ATOM 817 C CA . GLU A 1 106 ? 2.997 9.773 19.417 1.00 81.50 106 GLU A CA 1
ATOM 818 C C . GLU A 1 106 ? 1.780 10.494 18.795 1.00 81.50 106 GLU A C 1
ATOM 820 O O . GLU A 1 106 ? 0.826 10.827 19.494 1.00 81.50 106 GLU A O 1
ATOM 825 N N . ILE A 1 107 ? 1.771 10.683 17.474 1.00 87.50 107 ILE A N 1
ATOM 826 C CA . ILE A 1 107 ? 0.754 11.441 16.735 1.00 87.50 107 ILE A CA 1
ATOM 827 C C . ILE A 1 107 ? -0.129 10.504 15.907 1.00 87.50 107 ILE A C 1
ATOM 829 O O . ILE A 1 107 ? -1.327 10.754 15.747 1.00 87.50 107 ILE A O 1
ATOM 833 N N . PHE A 1 108 ? 0.454 9.422 15.388 1.00 93.38 108 PHE A N 1
ATOM 834 C CA . PHE A 1 108 ? -0.217 8.498 14.488 1.00 93.38 108 PHE A CA 1
ATOM 835 C C . PHE A 1 108 ? -0.575 7.188 15.186 1.00 93.38 108 PHE A C 1
ATOM 837 O O . PHE A 1 108 ? 0.138 6.703 16.063 1.00 93.38 108 PHE A O 1
ATOM 844 N N . SER A 1 109 ? -1.711 6.612 14.811 1.00 93.81 109 SER A N 1
ATOM 845 C CA . SER A 1 109 ? -2.187 5.301 15.244 1.00 93.81 109 SER A CA 1
ATOM 846 C C . SER A 1 109 ? -2.766 4.548 14.051 1.00 93.81 109 SER A C 1
ATOM 848 O O . SER A 1 109 ? -3.571 5.092 13.302 1.00 93.81 109 SER A O 1
ATOM 850 N N . GLY A 1 110 ? -2.375 3.287 13.889 1.00 94.25 110 GLY A N 1
ATOM 851 C CA . GLY A 1 110 ? -2.877 2.402 12.837 1.00 94.25 110 GLY A CA 1
ATOM 852 C C . GLY A 1 110 ? -2.319 0.985 12.986 1.00 94.25 110 GLY A C 1
ATOM 853 O O . GLY A 1 110 ? -1.427 0.766 13.811 1.00 94.25 110 GLY A O 1
ATOM 854 N N . PRO A 1 111 ? -2.816 -0.009 12.233 1.00 95.81 111 PRO A N 1
ATOM 855 C CA . PRO A 1 111 ? -2.189 -1.323 12.192 1.00 95.81 111 PRO A CA 1
ATOM 856 C C . PRO A 1 111 ? -0.804 -1.208 11.546 1.00 95.81 111 PRO A C 1
ATOM 858 O O . PRO A 1 111 ? -0.631 -0.457 10.587 1.00 95.81 111 PRO A O 1
ATOM 861 N N . LEU A 1 112 ? 0.172 -1.995 12.013 1.00 95.50 112 LEU A N 1
ATOM 862 C CA . LEU A 1 112 ? 1.534 -1.998 11.456 1.00 95.50 112 LEU A CA 1
ATOM 863 C C . LEU A 1 112 ? 1.546 -2.154 9.922 1.00 95.50 112 LEU A C 1
ATOM 865 O O . LEU A 1 112 ? 2.306 -1.475 9.238 1.00 95.50 112 LEU A O 1
ATOM 869 N N . GLY A 1 113 ? 0.642 -2.977 9.382 1.00 97.06 113 GLY A N 1
ATOM 870 C CA . GLY A 1 113 ? 0.495 -3.177 7.940 1.00 97.06 113 GLY A CA 1
ATOM 871 C C . GLY A 1 113 ? 0.167 -1.894 7.171 1.00 97.06 113 GLY A C 1
ATOM 872 O O . GLY A 1 113 ? 0.690 -1.705 6.081 1.00 97.06 113 GLY A O 1
ATOM 873 N N . ALA A 1 114 ? -0.609 -0.969 7.747 1.00 97.81 114 ALA A N 1
ATOM 874 C CA . ALA A 1 114 ? -0.925 0.302 7.092 1.00 97.81 114 ALA A CA 1
ATOM 875 C C . ALA A 1 114 ? 0.296 1.226 6.984 1.00 97.81 114 ALA A C 1
ATOM 877 O O . ALA A 1 114 ? 0.471 1.881 5.957 1.00 97.81 114 ALA A O 1
ATOM 878 N N . TYR A 1 115 ? 1.166 1.244 8.003 1.00 97.81 115 TYR A N 1
ATOM 879 C CA . TYR A 1 115 ? 2.429 1.985 7.934 1.00 97.81 115 TYR A CA 1
ATOM 880 C C . TYR A 1 115 ? 3.364 1.397 6.878 1.00 97.81 115 TYR A C 1
ATOM 882 O O . TYR A 1 115 ? 3.935 2.153 6.096 1.00 97.81 115 TYR A O 1
ATOM 890 N N . ILE A 1 116 ? 3.477 0.063 6.827 1.00 98.19 116 ILE A N 1
ATOM 891 C CA . ILE A 1 116 ? 4.280 -0.637 5.815 1.00 98.19 116 ILE A CA 1
ATOM 892 C C . ILE A 1 116 ? 3.763 -0.287 4.417 1.00 98.19 116 ILE A C 1
ATOM 894 O O . ILE A 1 116 ? 4.515 0.243 3.608 1.00 98.19 116 ILE A O 1
ATOM 898 N N . VAL A 1 117 ? 2.468 -0.489 4.148 1.00 98.50 117 VAL A N 1
ATOM 899 C CA . VAL A 1 117 ? 1.862 -0.168 2.845 1.00 98.50 117 VAL A CA 1
ATOM 900 C C . VAL A 1 117 ? 2.099 1.292 2.464 1.00 98.50 117 VAL A C 1
ATOM 902 O O . VAL A 1 117 ? 2.566 1.560 1.361 1.00 98.50 117 VAL A O 1
ATOM 905 N N . GLY A 1 118 ? 1.799 2.237 3.361 1.00 97.94 118 GLY A N 1
ATOM 906 C CA . GLY A 1 118 ? 1.911 3.667 3.072 1.00 97.94 118 GLY A CA 1
ATOM 907 C C . GLY A 1 118 ? 3.347 4.108 2.786 1.00 97.94 118 GLY A C 1
ATOM 908 O O . GLY A 1 118 ? 3.602 4.760 1.775 1.00 97.94 118 GLY A O 1
ATOM 909 N N . PHE A 1 119 ? 4.298 3.727 3.644 1.00 97.75 119 PHE A N 1
ATOM 910 C CA . PHE A 1 119 ? 5.702 4.116 3.493 1.00 97.75 119 PHE A CA 1
ATOM 911 C C . PHE A 1 119 ? 6.356 3.455 2.276 1.00 97.75 119 PHE A C 1
ATOM 913 O O . PHE A 1 119 ? 7.110 4.090 1.537 1.00 97.75 119 PHE A O 1
ATOM 920 N N . THR A 1 120 ? 6.044 2.188 2.021 1.00 98.25 120 THR A N 1
ATOM 921 C CA . THR A 1 120 ? 6.590 1.466 0.875 1.00 98.25 120 THR A CA 1
ATOM 922 C C . THR A 1 120 ? 5.980 1.949 -0.442 1.00 98.25 120 THR A C 1
ATOM 924 O O . THR A 1 120 ? 6.707 2.117 -1.417 1.00 98.25 120 THR A O 1
ATOM 927 N N . ALA A 1 121 ? 4.684 2.267 -0.484 1.00 98.50 121 ALA A N 1
ATOM 928 C CA . ALA A 1 121 ? 4.080 2.894 -1.660 1.00 98.50 121 ALA A CA 1
ATOM 929 C C . ALA A 1 121 ? 4.670 4.288 -1.933 1.00 98.50 121 ALA A C 1
ATOM 931 O O . ALA A 1 121 ? 4.942 4.620 -3.084 1.00 98.50 121 ALA A O 1
ATOM 932 N N . LEU A 1 122 ? 4.942 5.084 -0.891 1.00 98.25 122 LEU A N 1
ATOM 933 C CA . LEU A 1 122 ? 5.669 6.349 -1.034 1.00 98.25 122 LEU A CA 1
ATOM 934 C C . LEU A 1 122 ? 7.079 6.122 -1.597 1.00 98.25 122 LEU A C 1
ATOM 936 O O . LEU A 1 122 ? 7.510 6.850 -2.486 1.00 98.25 122 LEU A O 1
ATOM 940 N N . THR A 1 123 ? 7.773 5.088 -1.117 1.00 98.25 123 THR A N 1
ATOM 941 C CA . THR A 1 123 ? 9.095 4.699 -1.629 1.00 98.25 123 THR A CA 1
ATOM 942 C C . THR A 1 123 ? 9.023 4.372 -3.124 1.00 98.25 123 THR A C 1
ATOM 944 O O . THR A 1 123 ? 9.790 4.935 -3.898 1.00 98.25 123 THR A O 1
ATOM 947 N N . ALA A 1 124 ? 8.054 3.562 -3.564 1.00 98.12 124 ALA A N 1
ATOM 948 C CA . ALA A 1 124 ? 7.826 3.289 -4.986 1.00 98.12 124 ALA A CA 1
ATOM 949 C C . ALA A 1 124 ? 7.523 4.569 -5.788 1.00 98.12 124 ALA A C 1
ATOM 951 O O . ALA A 1 124 ? 8.105 4.796 -6.847 1.00 98.12 124 ALA A O 1
ATOM 952 N N . ALA A 1 125 ? 6.657 5.441 -5.265 1.00 97.94 125 ALA A N 1
ATOM 953 C CA . ALA A 1 125 ? 6.299 6.698 -5.917 1.00 97.94 125 ALA A CA 1
ATOM 954 C C . ALA A 1 125 ? 7.503 7.637 -6.097 1.00 97.94 125 ALA A C 1
ATOM 956 O O . ALA A 1 125 ? 7.575 8.337 -7.102 1.00 97.94 125 ALA A O 1
ATOM 957 N N . VAL A 1 126 ? 8.453 7.637 -5.156 1.00 98.31 126 VAL A N 1
ATOM 958 C CA . VAL A 1 126 ? 9.715 8.393 -5.245 1.00 98.31 126 VAL A CA 1
ATOM 959 C C . VAL A 1 126 ? 10.727 7.705 -6.164 1.00 98.31 126 VAL A C 1
ATOM 961 O O . VAL A 1 126 ? 11.456 8.387 -6.881 1.00 98.31 126 VAL A O 1
ATOM 964 N N . ALA A 1 127 ? 10.768 6.371 -6.191 1.00 96.94 127 ALA A N 1
ATOM 965 C CA . ALA A 1 127 ? 11.652 5.630 -7.088 1.00 96.94 127 ALA A CA 1
ATOM 966 C C . ALA A 1 127 ? 11.351 5.920 -8.564 1.00 96.94 127 ALA A C 1
ATOM 968 O O . ALA A 1 127 ? 12.285 6.019 -9.346 1.00 96.94 127 ALA A O 1
ATOM 969 N N . PHE A 1 128 ? 10.089 6.136 -8.940 1.00 95.12 128 PHE A N 1
ATOM 970 C CA . PHE A 1 128 ? 9.705 6.403 -10.330 1.00 95.12 128 PHE A CA 1
ATOM 971 C C . PHE A 1 128 ? 10.364 7.656 -10.962 1.00 95.12 128 PHE A C 1
ATOM 973 O O . PHE A 1 128 ? 11.002 7.535 -12.009 1.00 95.12 128 PHE A O 1
ATOM 980 N N . PRO A 1 129 ? 10.276 8.871 -10.380 1.00 95.69 129 PRO A N 1
ATOM 981 C CA . PRO A 1 129 ? 10.975 10.036 -10.922 1.00 95.69 129 PRO A CA 1
ATOM 982 C C . PRO A 1 129 ? 12.500 9.934 -10.783 1.00 95.69 129 PRO A C 1
ATOM 984 O O . PRO A 1 129 ? 13.215 10.464 -11.633 1.00 95.69 129 PRO A O 1
ATOM 987 N N . LEU A 1 130 ? 13.010 9.255 -9.748 1.00 95.75 130 LEU A N 1
ATOM 988 C CA . LEU A 1 130 ? 14.450 9.013 -9.605 1.00 95.75 130 LEU A CA 1
ATOM 989 C C . LEU A 1 130 ? 14.983 8.092 -10.704 1.00 95.75 130 LEU A C 1
ATOM 991 O O . LEU A 1 130 ? 16.058 8.346 -11.241 1.00 95.75 130 LEU A O 1
ATOM 995 N N . ASP A 1 131 ? 14.211 7.076 -11.080 1.00 93.75 131 ASP A N 1
ATOM 996 C CA . ASP A 1 131 ? 14.501 6.204 -12.210 1.00 93.75 131 ASP A CA 1
ATOM 997 C C . ASP A 1 131 ? 14.545 6.998 -13.519 1.00 93.75 131 ASP A C 1
ATOM 999 O O . ASP A 1 131 ? 15.540 6.973 -14.242 1.00 93.75 131 ASP A O 1
ATOM 1003 N N . ALA A 1 132 ? 13.524 7.820 -13.776 1.00 92.25 132 ALA A N 1
ATOM 1004 C CA . ALA A 1 132 ? 13.511 8.692 -14.945 1.00 92.25 132 ALA A CA 1
ATOM 1005 C C . ALA A 1 132 ? 14.743 9.612 -14.997 1.00 92.25 132 ALA A C 1
ATOM 1007 O O . ALA A 1 132 ? 15.353 9.753 -16.056 1.00 92.25 132 ALA A O 1
ATOM 1008 N N . TYR A 1 133 ? 15.144 10.193 -13.861 1.00 92.75 133 TYR A N 1
ATOM 1009 C CA . TYR A 1 133 ? 16.361 10.998 -13.765 1.00 92.75 133 TYR A CA 1
ATOM 1010 C C . TYR A 1 133 ? 17.623 10.174 -14.046 1.00 92.75 133 TYR A C 1
ATOM 1012 O O . TYR A 1 133 ? 18.480 10.608 -14.816 1.00 92.75 133 TYR A O 1
ATOM 1020 N N . TRP A 1 134 ? 17.728 8.965 -13.496 1.00 92.75 134 TRP A N 1
ATOM 1021 C CA . TRP A 1 134 ? 18.847 8.059 -13.755 1.00 92.75 134 TRP A CA 1
ATOM 1022 C C . TRP A 1 134 ? 19.025 7.766 -15.245 1.00 92.75 134 TRP A C 1
ATOM 1024 O O . TRP A 1 134 ? 20.145 7.817 -15.755 1.00 92.75 134 TRP A O 1
ATOM 1034 N N . HIS A 1 135 ? 17.926 7.565 -15.971 1.00 89.50 135 HIS A N 1
ATOM 1035 C CA . HIS A 1 135 ? 17.970 7.373 -17.418 1.00 89.50 135 HIS A CA 1
ATOM 1036 C C . HIS A 1 135 ? 18.457 8.598 -18.195 1.00 89.50 135 HIS A C 1
ATOM 1038 O O . HIS A 1 135 ? 19.060 8.434 -19.255 1.00 89.50 135 HIS A O 1
ATOM 1044 N N . THR A 1 136 ? 18.272 9.816 -17.673 1.00 89.62 136 THR A N 1
ATOM 1045 C CA . THR A 1 136 ? 18.862 11.017 -18.293 1.00 89.62 136 THR A CA 1
ATOM 1046 C C . THR A 1 136 ? 20.381 11.079 -18.141 1.00 89.62 136 THR A C 1
ATOM 1048 O O . THR A 1 136 ? 21.048 11.661 -18.991 1.00 89.62 136 THR A O 1
ATOM 1051 N N . LEU A 1 137 ? 20.931 10.476 -17.081 1.00 91.69 137 LEU A N 1
ATOM 1052 C CA . LEU A 1 137 ? 22.364 10.500 -16.788 1.00 91.69 137 LEU A CA 1
ATOM 1053 C C . LEU A 1 137 ? 23.125 9.375 -17.489 1.00 91.69 137 LEU A C 1
ATOM 1055 O O . LEU A 1 137 ? 24.211 9.598 -18.016 1.00 91.69 137 LEU A O 1
ATOM 1059 N N . TYR A 1 138 ? 22.569 8.164 -17.457 1.00 90.56 138 TYR A N 1
ATOM 1060 C CA . TYR A 1 138 ? 23.285 6.953 -17.863 1.00 90.56 138 TYR A CA 1
ATOM 1061 C C . TYR A 1 138 ? 22.759 6.342 -19.162 1.00 90.56 138 TYR A C 1
ATOM 1063 O O . TYR A 1 138 ? 23.418 5.478 -19.733 1.00 90.56 138 TYR A O 1
ATOM 1071 N N . GLY A 1 139 ? 21.618 6.816 -19.662 1.00 84.88 139 GLY A N 1
ATOM 1072 C CA . GLY A 1 139 ? 20.975 6.300 -20.864 1.00 84.88 139 GLY A CA 1
ATOM 1073 C C . GLY A 1 139 ? 19.765 5.416 -20.566 1.00 84.88 139 GLY A C 1
ATOM 1074 O O . GLY A 1 139 ? 19.495 5.009 -19.433 1.00 84.88 139 GLY A O 1
ATOM 1075 N N . ILE A 1 140 ? 19.001 5.142 -21.618 1.00 78.50 140 ILE A N 1
ATOM 1076 C CA . ILE A 1 140 ? 17.765 4.357 -21.567 1.00 78.50 140 ILE A CA 1
ATOM 1077 C C . ILE A 1 140 ? 18.092 2.885 -21.278 1.00 78.50 140 ILE A C 1
ATOM 1079 O O . ILE A 1 140 ? 19.003 2.324 -21.877 1.00 78.50 140 ILE A O 1
ATOM 1083 N N . ASP A 1 141 ? 17.347 2.287 -20.345 1.00 69.81 141 ASP A N 1
ATOM 1084 C CA . ASP A 1 141 ? 17.326 0.850 -20.036 1.00 69.81 141 ASP A CA 1
ATOM 1085 C C . ASP A 1 141 ? 18.708 0.217 -19.745 1.00 69.81 141 ASP A C 1
ATOM 1087 O O . ASP A 1 141 ? 18.957 -0.951 -20.030 1.00 69.81 141 ASP A O 1
ATOM 1091 N N . VAL A 1 142 ? 19.606 0.987 -19.111 1.00 67.69 142 VAL A N 1
ATOM 1092 C CA . VAL A 1 142 ? 21.004 0.603 -18.816 1.00 67.69 142 VAL A CA 1
ATOM 1093 C C . VAL A 1 142 ? 21.181 -0.706 -18.037 1.00 67.69 142 VAL A C 1
ATOM 1095 O O . VAL A 1 142 ? 22.200 -1.368 -18.216 1.00 67.69 142 VAL A O 1
ATOM 1098 N N . ALA A 1 143 ? 20.223 -1.085 -17.182 1.00 77.75 143 ALA A N 1
ATOM 1099 C CA . ALA A 1 143 ? 20.110 -2.420 -16.582 1.00 77.75 143 ALA A CA 1
ATOM 1100 C C . ALA A 1 143 ? 18.820 -2.546 -15.755 1.00 77.75 143 ALA A C 1
ATOM 1102 O O . ALA A 1 143 ? 18.456 -1.623 -15.026 1.00 77.75 143 ALA A O 1
ATOM 1103 N N . ILE A 1 144 ? 18.210 -3.738 -15.717 1.00 81.06 144 ILE A N 1
ATOM 1104 C CA . ILE A 1 144 ? 17.122 -4.045 -14.762 1.00 81.06 144 ILE A CA 1
ATOM 1105 C C . ILE A 1 144 ? 17.578 -3.943 -13.294 1.00 81.06 144 ILE A C 1
ATOM 1107 O O . ILE A 1 144 ? 16.780 -3.721 -12.394 1.00 81.06 144 ILE A O 1
ATOM 1111 N N . TRP A 1 145 ? 18.887 -4.051 -13.057 1.00 86.12 145 TRP A N 1
ATOM 1112 C CA . TRP A 1 145 ? 19.517 -3.927 -11.741 1.00 86.12 145 TRP A CA 1
ATOM 1113 C C . TRP A 1 145 ? 19.917 -2.493 -11.381 1.00 86.12 145 TRP A C 1
ATOM 1115 O O . TRP A 1 145 ? 20.623 -2.286 -10.394 1.00 86.12 145 TRP A O 1
ATOM 1125 N N . ALA A 1 146 ? 19.492 -1.498 -12.167 1.00 89.69 146 ALA A N 1
ATOM 1126 C CA . ALA A 1 146 ? 19.658 -0.100 -11.795 1.00 89.69 146 ALA A CA 1
ATOM 1127 C C . ALA A 1 146 ? 19.056 0.153 -10.397 1.00 89.69 146 ALA A C 1
ATOM 1129 O O . ALA A 1 146 ? 18.043 -0.454 -10.031 1.00 89.69 146 ALA A O 1
ATOM 1130 N N . PRO A 1 147 ? 19.663 1.040 -9.591 1.00 91.81 147 PRO A N 1
ATOM 1131 C CA . PRO A 1 147 ? 19.312 1.184 -8.179 1.00 91.81 147 PRO A CA 1
ATOM 1132 C C . PRO A 1 147 ? 17.828 1.506 -7.964 1.00 91.81 147 PRO A C 1
ATOM 1134 O O . PRO A 1 147 ? 17.211 0.986 -7.033 1.00 91.81 147 PRO A O 1
ATOM 1137 N N . PHE A 1 148 ? 17.234 2.315 -8.844 1.00 94.69 148 PHE A N 1
ATOM 1138 C CA . PHE A 1 148 ? 15.835 2.717 -8.723 1.00 94.69 148 PHE A CA 1
ATOM 1139 C C . PHE A 1 14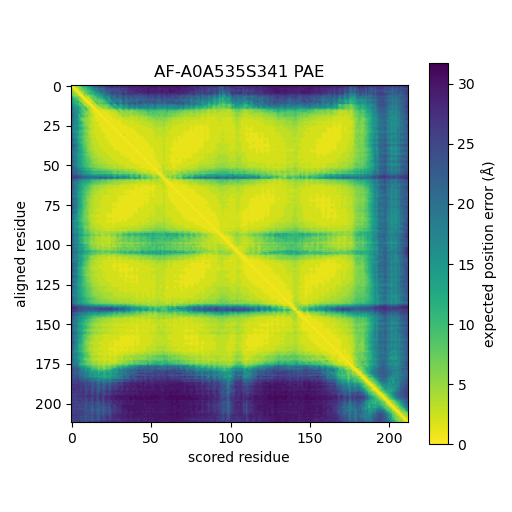8 ? 14.854 1.654 -9.229 1.00 94.69 148 PHE A C 1
ATOM 1141 O O . PHE A 1 148 ? 13.807 1.496 -8.605 1.00 94.69 148 PHE A O 1
ATOM 1148 N N . HIS A 1 149 ? 15.223 0.824 -10.214 1.00 92.88 149 HIS A N 1
ATOM 1149 C CA . HIS A 1 149 ? 14.477 -0.399 -10.536 1.00 92.88 149 HIS A CA 1
ATOM 1150 C C . HIS A 1 149 ? 14.408 -1.337 -9.327 1.00 92.88 149 HIS A C 1
ATOM 1152 O O . HIS A 1 149 ? 13.328 -1.787 -8.948 1.00 92.88 149 HIS A O 1
ATOM 1158 N N . VAL A 1 150 ? 15.542 -1.582 -8.659 1.00 94.19 150 VAL A N 1
ATOM 1159 C CA . VAL A 1 150 ? 15.589 -2.445 -7.466 1.00 94.19 150 VAL A CA 1
ATOM 1160 C C .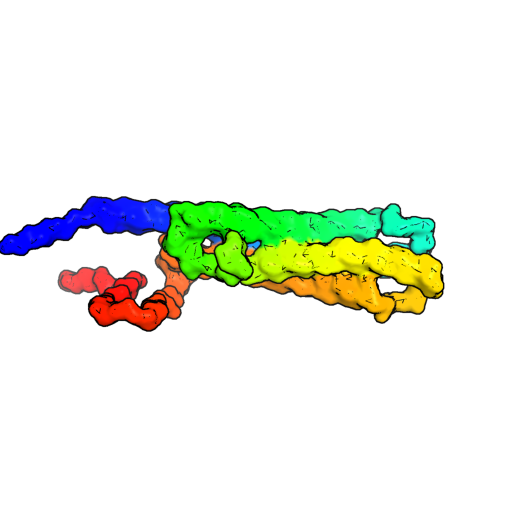 VAL A 1 150 ? 14.743 -1.863 -6.333 1.00 94.19 150 VAL A C 1
ATOM 1162 O O . VAL A 1 150 ? 13.961 -2.585 -5.718 1.00 94.19 150 VAL A O 1
ATOM 1165 N N . MET A 1 151 ? 14.847 -0.557 -6.079 1.00 96.25 151 MET A N 1
ATOM 1166 C CA . MET A 1 151 ? 14.030 0.142 -5.081 1.00 96.25 151 MET A CA 1
ATOM 1167 C C . MET A 1 151 ? 12.527 0.008 -5.372 1.00 96.25 151 MET A C 1
ATOM 1169 O O . MET A 1 151 ? 11.727 -0.217 -4.459 1.00 96.25 151 MET A O 1
ATOM 1173 N N . PHE A 1 152 ? 12.139 0.106 -6.642 1.00 95.75 152 PHE A N 1
ATOM 1174 C CA . PHE A 1 152 ? 10.754 0.031 -7.087 1.00 95.75 152 PHE A CA 1
ATOM 1175 C C . PHE A 1 152 ? 10.194 -1.405 -7.026 1.00 95.75 152 PHE A C 1
ATOM 1177 O O . PHE A 1 152 ? 9.137 -1.633 -6.435 1.00 95.75 152 PHE A O 1
ATOM 1184 N N . VAL A 1 153 ? 10.945 -2.398 -7.517 1.00 93.75 153 VAL A N 1
ATOM 1185 C CA . VAL A 1 153 ? 10.581 -3.828 -7.471 1.00 93.75 153 VAL A CA 1
ATOM 1186 C C . VAL A 1 153 ? 10.556 -4.362 -6.036 1.00 93.75 153 VAL A C 1
ATOM 1188 O O . VAL A 1 153 ? 9.646 -5.102 -5.663 1.00 93.75 153 VAL A O 1
ATOM 1191 N N . ALA A 1 154 ? 11.502 -3.962 -5.181 1.00 96.31 154 ALA A N 1
ATOM 1192 C CA . ALA A 1 154 ? 11.464 -4.323 -3.763 1.00 96.31 154 ALA A CA 1
ATOM 1193 C C . ALA A 1 154 ? 10.211 -3.757 -3.075 1.00 96.31 154 ALA A C 1
ATOM 1195 O O . ALA A 1 154 ? 9.562 -4.444 -2.280 1.00 96.31 154 ALA A O 1
ATOM 1196 N N . SER A 1 155 ? 9.830 -2.525 -3.428 1.00 97.81 155 SER A N 1
ATOM 1197 C CA . SER A 1 155 ? 8.624 -1.889 -2.900 1.00 97.81 155 SER A CA 1
ATOM 1198 C C . SER A 1 155 ? 7.352 -2.648 -3.287 1.00 97.81 155 SER A C 1
ATOM 1200 O O . SER A 1 155 ? 6.469 -2.817 -2.450 1.00 97.81 155 SER A O 1
ATOM 1202 N N . MET A 1 156 ? 7.274 -3.177 -4.509 1.00 95.44 156 MET A N 1
ATOM 1203 C CA . MET A 1 156 ? 6.152 -4.002 -4.972 1.00 95.44 156 MET A CA 1
ATOM 1204 C C . MET A 1 156 ? 5.895 -5.208 -4.054 1.00 95.44 156 MET A C 1
ATOM 1206 O O . MET A 1 156 ? 4.766 -5.419 -3.606 1.00 95.44 156 MET A O 1
ATOM 1210 N N . GLY A 1 157 ? 6.944 -5.956 -3.697 1.00 96.12 157 GLY A N 1
ATOM 1211 C CA . GLY A 1 157 ? 6.821 -7.098 -2.785 1.00 96.12 157 GLY A CA 1
ATOM 1212 C C . GLY A 1 157 ? 6.426 -6.688 -1.362 1.00 96.12 157 GLY A C 1
ATOM 1213 O O . GLY A 1 157 ? 5.539 -7.289 -0.753 1.00 96.12 157 GLY A O 1
ATOM 1214 N N . ILE A 1 158 ? 7.044 -5.631 -0.831 1.00 98.25 158 ILE A N 1
ATOM 1215 C CA . ILE A 1 158 ? 6.790 -5.175 0.543 1.00 98.25 158 ILE A CA 1
ATOM 1216 C C . ILE A 1 158 ? 5.371 -4.589 0.689 1.00 98.25 158 ILE A C 1
ATOM 1218 O O . ILE A 1 158 ? 4.732 -4.818 1.718 1.00 98.25 158 ILE A O 1
ATOM 1222 N N . VAL A 1 159 ? 4.828 -3.908 -0.331 1.00 98.31 159 VAL A N 1
ATOM 1223 C CA . VAL A 1 159 ? 3.432 -3.424 -0.325 1.00 98.31 159 VAL A CA 1
ATOM 1224 C C . VAL A 1 159 ? 2.452 -4.593 -0.200 1.00 98.31 159 VAL A C 1
ATOM 1226 O O . VAL A 1 159 ? 1.541 -4.531 0.628 1.00 98.31 159 VAL A O 1
ATOM 1229 N N . ALA A 1 160 ? 2.656 -5.679 -0.953 1.00 97.94 160 ALA A N 1
ATOM 1230 C CA . ALA A 1 160 ? 1.802 -6.865 -0.870 1.00 97.94 160 ALA A CA 1
ATOM 1231 C C . ALA A 1 160 ? 1.839 -7.505 0.533 1.00 97.94 160 ALA A C 1
ATOM 1233 O O . ALA A 1 160 ? 0.792 -7.826 1.103 1.00 97.94 160 ALA A O 1
ATOM 1234 N N . LEU A 1 161 ? 3.031 -7.623 1.130 1.00 98.12 161 LEU A N 1
ATOM 1235 C CA . LEU A 1 161 ? 3.198 -8.124 2.500 1.00 98.12 161 LEU A CA 1
ATOM 1236 C C . LEU A 1 161 ? 2.532 -7.209 3.536 1.00 98.12 161 LEU A C 1
ATOM 1238 O O . LEU A 1 161 ? 1.863 -7.690 4.453 1.00 98.12 161 LEU A O 1
ATOM 1242 N N . GLY A 1 162 ? 2.668 -5.891 3.379 1.00 98.12 162 GLY A N 1
ATOM 1243 C CA . GLY A 1 162 ? 2.002 -4.906 4.226 1.00 98.12 162 GLY A CA 1
ATOM 1244 C C . GLY A 1 162 ? 0.477 -5.016 4.154 1.00 98.12 162 GLY A C 1
ATOM 1245 O O . GLY A 1 162 ? -0.186 -5.001 5.194 1.00 98.12 162 GLY A O 1
ATOM 1246 N N . ALA A 1 163 ? -0.081 -5.191 2.951 1.00 98.25 163 ALA A N 1
ATOM 1247 C CA . ALA A 1 163 ? -1.517 -5.363 2.743 1.00 98.25 163 ALA A CA 1
ATOM 1248 C C . ALA A 1 163 ? -2.024 -6.657 3.400 1.00 98.25 163 ALA A C 1
ATOM 1250 O O . ALA A 1 163 ? -3.017 -6.637 4.131 1.00 98.25 163 ALA A O 1
ATOM 1251 N N . ALA A 1 164 ? -1.296 -7.766 3.237 1.00 97.69 164 ALA A N 1
ATOM 1252 C CA . ALA A 1 164 ? -1.606 -9.028 3.906 1.00 97.69 164 ALA A CA 1
ATOM 1253 C C . ALA A 1 164 ? -1.565 -8.898 5.440 1.00 97.69 164 ALA A C 1
ATOM 1255 O O . ALA A 1 164 ? -2.466 -9.375 6.134 1.00 97.69 164 ALA A O 1
ATOM 1256 N N . TYR A 1 165 ? -0.566 -8.200 5.986 1.00 96.75 165 TYR A N 1
ATOM 1257 C CA . TYR A 1 165 ? -0.466 -7.950 7.425 1.00 96.75 165 TYR A CA 1
ATOM 1258 C C . TYR A 1 165 ? -1.582 -7.025 7.939 1.00 96.75 165 TYR A C 1
ATOM 1260 O O . TYR A 1 165 ? -2.109 -7.196 9.038 1.00 96.75 165 TYR A O 1
ATOM 1268 N N . MET A 1 166 ? -1.994 -6.042 7.142 1.00 96.31 166 MET A N 1
ATOM 1269 C CA . MET A 1 166 ? -3.138 -5.199 7.472 1.00 96.31 166 MET A CA 1
ATOM 1270 C C . MET A 1 166 ? -4.435 -6.022 7.524 1.00 96.31 166 MET A C 1
ATOM 1272 O O . MET A 1 166 ? -5.208 -5.879 8.474 1.00 96.31 166 MET A O 1
ATOM 1276 N N . LEU A 1 167 ? -4.639 -6.939 6.576 1.00 96.69 167 LEU A N 1
ATOM 1277 C CA . LEU A 1 167 ? -5.781 -7.857 6.554 1.00 96.69 167 LEU A CA 1
ATOM 1278 C C . LEU A 1 167 ? -5.754 -8.871 7.707 1.00 96.69 167 LEU A C 1
ATOM 1280 O O . LEU A 1 167 ? -6.799 -9.154 8.290 1.00 96.69 167 LEU A O 1
ATOM 1284 N N . SER A 1 168 ? -4.586 -9.369 8.118 1.00 94.44 168 SER A N 1
ATOM 1285 C CA . SER A 1 168 ? -4.494 -10.266 9.282 1.00 94.44 168 SER A CA 1
ATOM 1286 C C . SER A 1 168 ? -4.950 -9.575 10.575 1.00 94.44 168 SER A C 1
ATOM 1288 O O . SER A 1 168 ? -5.610 -10.187 11.420 1.00 94.44 168 SER A O 1
ATOM 1290 N N . SER A 1 169 ? -4.713 -8.263 10.693 1.00 93.38 169 SER A N 1
ATOM 1291 C CA . SER A 1 169 ? -5.206 -7.472 11.823 1.00 93.38 169 SER A CA 1
ATOM 1292 C C . SER A 1 169 ? -6.741 -7.377 11.866 1.00 93.38 169 SER A C 1
ATOM 1294 O O . SER A 1 169 ? -7.316 -7.242 12.945 1.00 93.38 169 SER A O 1
ATOM 1296 N N . VAL A 1 170 ? -7.430 -7.509 10.724 1.00 93.19 170 VAL A N 1
ATOM 1297 C CA . VAL A 1 170 ? -8.902 -7.592 10.660 1.00 93.19 170 VAL A CA 1
ATOM 1298 C C . VAL A 1 170 ? -9.383 -8.868 11.336 1.00 93.19 170 VAL A C 1
ATOM 1300 O O . VAL A 1 170 ? -10.312 -8.811 12.143 1.00 93.19 170 VAL A O 1
ATOM 1303 N N . ALA A 1 171 ? -8.758 -10.005 11.015 1.00 86.81 171 ALA A N 1
ATOM 1304 C CA . ALA A 1 171 ? -9.111 -11.300 11.588 1.00 86.81 171 ALA A CA 1
ATOM 1305 C C . ALA A 1 171 ? -8.954 -11.283 13.115 1.00 86.81 171 ALA A C 1
ATOM 1307 O O . ALA A 1 171 ? -9.857 -11.718 13.831 1.00 86.81 171 ALA A O 1
ATOM 1308 N N . HIS A 1 172 ? -7.871 -10.673 13.613 1.00 87.81 172 HIS A N 1
ATOM 1309 C CA . HIS A 1 172 ? -7.645 -10.480 15.049 1.00 87.81 172 HIS A CA 1
ATOM 1310 C C . HIS A 1 172 ? -8.771 -9.670 15.714 1.00 87.81 172 HIS A C 1
ATOM 1312 O O . HIS A 1 172 ? -9.356 -10.130 16.694 1.00 87.81 172 HIS A O 1
ATOM 1318 N N . LEU A 1 173 ? -9.162 -8.526 15.137 1.00 87.69 173 LEU A N 1
ATOM 1319 C CA . LEU A 1 173 ? -10.259 -7.704 15.669 1.00 87.69 173 LEU A CA 1
ATOM 1320 C C . LEU A 1 173 ? -11.623 -8.410 15.638 1.00 87.69 173 LEU A C 1
ATOM 1322 O O . LEU A 1 173 ? -12.432 -8.228 16.549 1.00 87.69 173 LEU A O 1
ATOM 1326 N N . ARG A 1 174 ? -11.896 -9.221 14.608 1.00 85.88 174 ARG A N 1
ATOM 1327 C CA . ARG A 1 174 ? -13.159 -9.971 14.500 1.00 85.88 174 ARG A CA 1
ATOM 1328 C C . ARG A 1 174 ? -13.257 -11.083 15.533 1.00 85.88 174 ARG A C 1
ATOM 1330 O O . ARG A 1 174 ? -14.323 -11.244 16.119 1.00 85.88 174 ARG A O 1
ATOM 1337 N N . CYS A 1 175 ? -12.154 -11.769 15.826 1.00 82.50 175 CYS A N 1
ATOM 1338 C CA . CYS A 1 175 ? -12.109 -12.761 16.900 1.00 82.50 175 CYS A CA 1
ATOM 1339 C C . CYS A 1 175 ? -12.422 -12.163 18.279 1.00 82.50 175 CYS A C 1
ATOM 1341 O O . CYS A 1 175 ? -13.002 -12.844 19.120 1.00 82.50 175 CYS A O 1
ATOM 1343 N N . LEU A 1 176 ? -12.074 -10.893 18.511 1.00 80.06 176 LEU A N 1
ATOM 1344 C CA . LEU A 1 176 ? -12.418 -10.185 19.748 1.00 80.06 176 LEU A CA 1
ATOM 1345 C C . LEU A 1 176 ? -13.904 -9.796 19.822 1.00 80.06 176 LEU A C 1
ATOM 1347 O O . LEU A 1 176 ? -14.435 -9.658 20.920 1.00 80.06 176 LEU A O 1
ATOM 1351 N N . CYS A 1 177 ? -14.570 -9.613 18.677 1.00 77.75 177 CYS A N 1
ATOM 1352 C CA . CYS A 1 177 ? -15.988 -9.246 18.614 1.00 77.75 177 CYS A CA 1
ATOM 1353 C C . CYS A 1 177 ? -16.928 -10.459 18.663 1.00 77.75 177 CYS A C 1
ATOM 1355 O O . CYS A 1 177 ? -17.978 -10.361 19.290 1.00 77.75 177 CYS A O 1
ATOM 1357 N N . ASP A 1 178 ? -16.566 -11.565 18.000 1.00 72.44 178 ASP A N 1
ATOM 1358 C CA . ASP A 1 178 ? -17.364 -12.799 17.908 1.00 72.44 178 ASP A CA 1
ATOM 1359 C C . ASP A 1 178 ? -16.469 -14.060 18.000 1.00 72.44 178 ASP A C 1
ATOM 1361 O O . ASP A 1 178 ? -16.152 -14.690 16.984 1.00 72.44 178 ASP A O 1
ATOM 1365 N N . PRO A 1 179 ? -16.058 -14.478 19.215 1.00 61.38 179 PRO A N 1
ATOM 1366 C CA . PRO A 1 179 ? -15.164 -15.627 19.405 1.00 61.38 179 PRO A CA 1
ATOM 1367 C C . PRO A 1 179 ? -15.783 -16.956 18.945 1.00 61.38 179 PRO A C 1
ATOM 1369 O O . PRO A 1 179 ? -15.083 -17.836 18.440 1.00 61.38 179 PRO A O 1
ATOM 1372 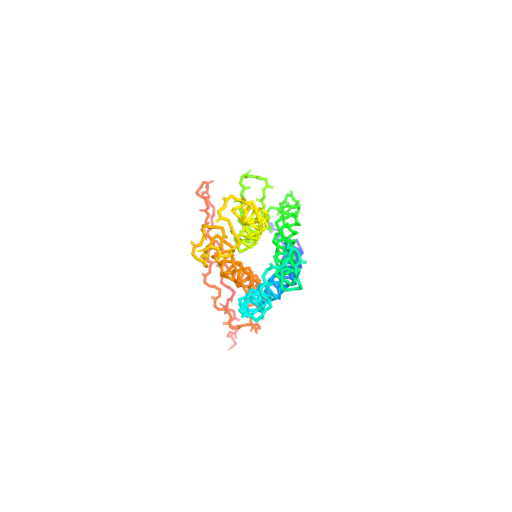N N . LEU A 1 180 ? -17.105 -17.090 19.111 1.00 58.97 180 LEU A N 1
ATOM 1373 C CA . LEU A 1 180 ? -17.868 -18.305 18.809 1.00 58.97 180 LEU A CA 1
ATOM 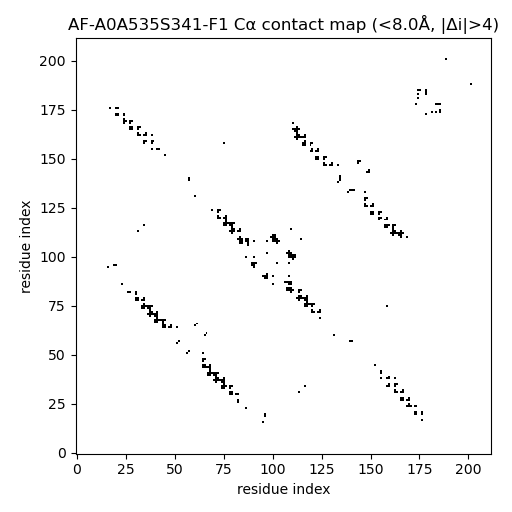1374 C C . LEU A 1 180 ? -18.071 -18.524 17.304 1.00 58.97 180 LEU A C 1
ATOM 1376 O O . LEU A 1 180 ? -18.114 -19.669 16.866 1.00 58.97 180 LEU A O 1
ATOM 1380 N N . ALA A 1 181 ? -18.159 -17.453 16.508 1.00 58.41 181 ALA A N 1
ATOM 1381 C CA . ALA A 1 181 ? -18.426 -17.550 15.071 1.00 58.41 181 ALA A CA 1
ATOM 1382 C C . ALA A 1 181 ? -17.198 -17.984 14.249 1.00 58.41 181 ALA A C 1
ATOM 1384 O O . ALA A 1 181 ? -17.345 -18.502 13.147 1.00 58.41 181 ALA A O 1
ATOM 1385 N N . LEU A 1 182 ? -15.987 -17.771 14.775 1.00 57.66 182 LEU A N 1
ATOM 1386 C CA . LEU A 1 182 ? -14.723 -17.988 14.058 1.00 57.66 182 LEU A CA 1
ATOM 1387 C C . LEU A 1 182 ? -13.872 -19.130 14.637 1.00 57.66 182 LEU A C 1
ATOM 1389 O O . LEU A 1 182 ? -12.738 -19.313 14.205 1.00 57.66 182 LEU A O 1
ATOM 1393 N N . GLY A 1 183 ? -14.375 -19.877 15.631 1.00 56.00 183 GLY A N 1
ATOM 1394 C CA . GLY A 1 183 ? -13.601 -20.936 16.298 1.00 56.00 183 GLY A CA 1
ATOM 1395 C C . GLY A 1 183 ? -12.303 -20.421 16.936 1.00 56.00 183 GLY A C 1
ATOM 1396 O O . GLY A 1 183 ? -11.326 -21.155 17.070 1.00 56.00 183 GLY A O 1
ATOM 1397 N N . CYS A 1 184 ? -12.264 -19.134 17.285 1.00 58.00 184 CYS A N 1
ATOM 1398 C CA . CYS A 1 184 ? -11.030 -18.436 17.603 1.00 58.00 184 CYS A CA 1
ATOM 1399 C C . CYS A 1 184 ? -10.692 -18.636 19.088 1.00 58.00 184 CYS A C 1
ATOM 1401 O O . CYS A 1 184 ? -11.370 -18.112 19.974 1.00 58.00 184 CYS A O 1
ATOM 1403 N N . HIS A 1 185 ? -9.635 -19.396 19.390 1.00 51.22 185 HIS A N 1
ATOM 1404 C CA . HIS A 1 185 ? -9.109 -19.504 20.751 1.00 51.22 185 HIS A CA 1
ATOM 1405 C C . HIS A 1 185 ? -8.404 -18.197 21.138 1.00 51.22 185 HIS A C 1
ATOM 1407 O O . HIS A 1 185 ? -7.201 -18.041 20.938 1.00 51.22 185 HIS A O 1
ATOM 1413 N N . VAL A 1 186 ? -9.147 -17.247 21.712 1.00 52.75 186 VAL A N 1
ATOM 1414 C CA . VAL A 1 186 ? -8.585 -15.996 22.243 1.00 52.75 186 VAL A CA 1
ATOM 1415 C C . VAL A 1 186 ? -7.740 -16.307 23.487 1.00 52.75 186 VAL A C 1
ATOM 1417 O O . VAL A 1 186 ? -8.207 -16.247 24.621 1.00 52.75 186 VAL A O 1
ATOM 1420 N N . ARG A 1 187 ? -6.467 -16.665 23.289 1.00 45.00 187 ARG A N 1
ATOM 1421 C CA . ARG A 1 187 ? -5.441 -16.681 24.344 1.00 45.00 187 ARG A CA 1
ATOM 1422 C C . ARG A 1 187 ? -4.745 -15.322 24.385 1.00 45.00 187 ARG A C 1
ATOM 1424 O O . ARG A 1 187 ? -3.603 -15.199 23.966 1.00 45.00 187 ARG A O 1
ATOM 1431 N N . GLN A 1 188 ? -5.416 -14.290 24.883 1.00 46.69 188 GLN A N 1
ATOM 1432 C CA . GLN A 1 188 ? -4.748 -13.027 25.212 1.00 46.69 188 GLN A CA 1
ATOM 1433 C C . GLN A 1 188 ? -5.339 -12.451 26.505 1.00 46.69 188 GLN A C 1
ATOM 1435 O O . GLN A 1 188 ? -6.252 -11.632 26.484 1.00 46.69 188 GLN A O 1
ATOM 1440 N N . CYS A 1 189 ? -4.804 -12.895 27.653 1.00 35.81 189 CYS A N 1
ATOM 1441 C CA . CYS A 1 189 ? -4.856 -12.086 28.872 1.00 35.81 189 CYS A CA 1
ATOM 1442 C C . CYS A 1 189 ? -3.933 -10.878 28.625 1.00 35.81 189 CYS A C 1
ATOM 1444 O O . CYS A 1 189 ? -2.728 -11.031 28.423 1.00 35.81 189 CYS A O 1
ATOM 1446 N N . LEU A 1 190 ? -4.515 -9.680 28.590 1.00 40.09 190 LEU A N 1
ATOM 1447 C CA . LEU A 1 190 ? -3.786 -8.414 28.616 1.00 40.09 190 LEU A CA 1
ATOM 1448 C C . LEU A 1 190 ? -2.944 -8.357 29.899 1.00 40.09 190 LEU A C 1
ATOM 1450 O O . LEU A 1 190 ? -3.489 -8.311 31.001 1.00 40.09 190 LEU A O 1
ATOM 1454 N N . LEU A 1 191 ? -1.618 -8.355 29.758 1.00 32.12 191 LEU A N 1
ATOM 1455 C CA . LEU A 1 191 ? -0.725 -7.933 30.834 1.00 32.12 191 LEU A CA 1
ATOM 1456 C C . LEU A 1 191 ? -0.942 -6.429 31.083 1.00 32.12 191 LEU A C 1
ATOM 1458 O O . LEU A 1 191 ? -0.937 -5.654 30.121 1.00 32.12 191 LEU A O 1
ATOM 1462 N N . PRO A 1 192 ? -1.098 -5.979 32.339 1.00 36.53 192 PRO A N 1
ATOM 1463 C CA . PRO A 1 192 ? -1.011 -4.562 32.652 1.00 36.53 192 PRO A CA 1
ATOM 1464 C C . PRO A 1 192 ? 0.424 -4.088 32.395 1.00 36.53 192 PRO A C 1
ATOM 1466 O O . PRO A 1 192 ? 1.379 -4.711 32.864 1.00 36.53 192 PRO A O 1
ATOM 1469 N N . ARG A 1 193 ? 0.595 -2.955 31.702 1.00 43.72 193 ARG A N 1
ATOM 1470 C CA . ARG A 1 193 ? 1.822 -2.163 31.865 1.00 43.72 193 ARG A CA 1
ATOM 1471 C C . ARG A 1 193 ? 1.916 -1.789 33.347 1.00 43.72 193 ARG A C 1
ATOM 1473 O O . ARG A 1 193 ? 0.944 -1.307 33.922 1.00 43.72 193 ARG A O 1
ATOM 1480 N N . ALA A 1 194 ? 3.059 -2.111 33.945 1.00 42.66 194 ALA A N 1
ATOM 1481 C CA . ALA A 1 194 ? 3.324 -2.058 35.376 1.00 42.66 194 ALA A CA 1
ATOM 1482 C C . ALA A 1 194 ? 2.906 -0.728 36.025 1.00 42.66 194 ALA A C 1
ATOM 1484 O O . ALA A 1 194 ? 3.232 0.342 35.514 1.00 42.66 194 ALA A O 1
ATOM 1485 N N . GLY A 1 195 ? 2.234 -0.818 37.180 1.00 40.41 195 GLY A N 1
ATOM 1486 C CA . GLY A 1 195 ? 2.027 0.325 38.071 1.00 40.41 195 GLY A CA 1
ATOM 1487 C C . GLY A 1 195 ? 0.631 0.472 38.679 1.00 40.41 195 GLY A C 1
ATOM 1488 O O . GLY A 1 195 ? 0.050 1.543 38.544 1.00 40.41 195 GLY A O 1
ATOM 1489 N N . ARG A 1 196 ? 0.102 -0.573 39.334 1.00 39.81 196 ARG A N 1
ATOM 1490 C CA . ARG A 1 196 ? -0.707 -0.542 40.580 1.00 39.81 196 ARG A CA 1
ATOM 1491 C C . ARG A 1 196 ? -1.458 -1.864 40.743 1.00 39.81 196 ARG A C 1
ATOM 1493 O O . ARG A 1 196 ? -2.234 -2.256 39.877 1.00 39.81 196 ARG A O 1
ATOM 1500 N N . ASP A 1 197 ? -1.205 -2.525 41.867 1.00 42.94 197 ASP A N 1
ATOM 1501 C CA . ASP A 1 197 ? -1.922 -3.702 42.354 1.00 42.94 197 ASP A CA 1
ATOM 1502 C C . ASP A 1 197 ? -3.423 -3.429 42.428 1.00 42.94 197 ASP A C 1
ATOM 1504 O O . ASP A 1 197 ? -3.845 -2.753 43.354 1.00 42.94 197 ASP A O 1
ATOM 1508 N N . HIS A 1 198 ? -4.222 -3.976 41.509 1.00 38.88 198 HIS A N 1
ATOM 1509 C CA . HIS A 1 198 ? -5.646 -4.272 41.700 1.00 38.88 198 HIS A CA 1
ATOM 1510 C C . HIS A 1 198 ? -6.028 -5.486 40.831 1.00 38.88 198 HIS A C 1
ATOM 1512 O O . HIS A 1 198 ? -5.881 -5.457 39.614 1.00 38.88 198 HIS A O 1
ATOM 1518 N N . GLY A 1 199 ? -6.490 -6.553 41.496 1.00 31.00 199 GLY A N 1
ATOM 1519 C CA . GLY A 1 199 ? -7.322 -7.661 40.999 1.00 31.00 199 GLY A CA 1
ATOM 1520 C C . GLY A 1 199 ? -7.154 -8.135 39.549 1.00 31.00 199 GLY A C 1
ATOM 1521 O O . GLY A 1 199 ? -7.665 -7.529 38.613 1.00 31.00 199 GLY A O 1
ATOM 1522 N N . ARG A 1 200 ? -6.568 -9.326 39.373 1.00 30.42 200 ARG A N 1
ATOM 1523 C CA . ARG A 1 200 ? -6.643 -10.092 38.120 1.00 30.42 200 ARG A CA 1
ATOM 1524 C C . ARG A 1 200 ? -8.099 -10.469 37.818 1.00 30.42 200 ARG A C 1
ATOM 1526 O O . ARG A 1 200 ? -8.650 -11.336 38.486 1.00 30.42 200 ARG A O 1
ATOM 1533 N N . VAL A 1 201 ? -8.687 -9.890 36.774 1.00 32.72 201 VAL A N 1
ATOM 1534 C CA . VAL A 1 201 ? -9.910 -10.409 36.141 1.00 32.72 201 VAL A CA 1
ATOM 1535 C C . VAL A 1 201 ? -9.537 -10.895 34.738 1.00 32.72 201 VAL A C 1
ATOM 1537 O O . VAL A 1 201 ? -9.668 -10.161 33.764 1.00 32.72 201 VAL A O 1
ATOM 1540 N N . CYS A 1 202 ? -9.031 -12.130 34.617 1.00 30.75 202 CYS A N 1
ATOM 1541 C CA . CYS A 1 202 ? -9.101 -12.841 33.334 1.00 30.75 202 CYS A CA 1
ATOM 1542 C C . CYS A 1 202 ? -10.546 -13.356 33.227 1.00 30.75 202 CYS A C 1
ATOM 1544 O O . CYS A 1 202 ? -10.897 -14.374 33.818 1.00 30.75 202 CYS A O 1
ATOM 1546 N N . ALA A 1 203 ? -11.403 -12.624 32.514 1.00 34.88 203 ALA A N 1
ATOM 1547 C CA . ALA A 1 203 ? -12.686 -13.151 32.071 1.00 34.88 203 ALA A CA 1
ATOM 1548 C C . ALA A 1 203 ? -12.417 -14.061 30.869 1.00 34.88 203 ALA A C 1
ATOM 1550 O O . ALA A 1 203 ? -12.398 -13.628 29.718 1.00 34.88 203 ALA A O 1
ATOM 1551 N N . THR A 1 204 ? -12.137 -15.332 31.144 1.00 31.83 204 THR A N 1
ATOM 1552 C CA . THR A 1 204 ? -12.163 -16.387 30.136 1.00 31.83 204 THR A CA 1
ATOM 1553 C C . THR A 1 204 ? -13.576 -16.417 29.560 1.00 31.83 204 THR A C 1
ATOM 1555 O O . THR A 1 204 ? -14.520 -16.807 30.244 1.00 31.83 204 THR A O 1
ATOM 1558 N N . CYS A 1 205 ? -13.755 -16.005 28.306 1.00 37.59 205 CYS A N 1
ATOM 1559 C CA . CYS A 1 205 ? -15.005 -16.236 27.589 1.00 37.59 205 CYS A CA 1
ATOM 1560 C C . CYS A 1 205 ? -15.049 -17.710 27.148 1.00 37.59 205 CYS A C 1
ATOM 1562 O O . CYS A 1 205 ? -14.911 -18.011 25.968 1.00 37.59 205 CYS A O 1
ATOM 1564 N N . ASN A 1 206 ? -15.124 -18.645 28.107 1.00 30.75 206 ASN A N 1
ATOM 1565 C CA . ASN A 1 206 ? -15.665 -19.985 27.879 1.00 30.75 206 ASN A CA 1
ATOM 1566 C C . ASN A 1 206 ? -15.947 -20.748 29.191 1.00 30.75 206 ASN A C 1
ATOM 1568 O O . ASN A 1 206 ? -15.080 -20.832 30.057 1.00 30.75 206 ASN A O 1
ATOM 1572 N N . ARG A 1 207 ? -17.129 -21.384 29.235 1.00 32.34 207 ARG A N 1
ATOM 1573 C CA . ARG A 1 207 ? -17.717 -22.271 30.268 1.00 32.34 207 ARG A CA 1
ATOM 1574 C C . ARG A 1 207 ? -18.307 -21.627 31.533 1.00 32.34 207 ARG A C 1
ATOM 1576 O O . ARG A 1 207 ? -17.766 -21.754 32.623 1.00 32.34 207 ARG A O 1
ATOM 1583 N N . LEU A 1 208 ? -19.547 -21.152 31.412 1.00 30.69 208 LEU A N 1
ATOM 1584 C CA . LEU A 1 208 ? -20.591 -21.561 32.360 1.00 30.69 208 LEU A CA 1
ATOM 1585 C C . LEU A 1 208 ? -21.398 -22.675 31.685 1.00 30.69 208 LEU A C 1
ATOM 1587 O O . LEU A 1 208 ? -22.404 -22.429 31.027 1.00 30.69 208 LEU A O 1
ATOM 1591 N N . VAL A 1 209 ? -20.905 -23.911 31.793 1.00 34.97 209 VAL A N 1
ATOM 1592 C CA . VAL A 1 209 ? -21.771 -25.082 31.629 1.00 34.97 209 VAL A CA 1
ATOM 1593 C C . VAL A 1 209 ? -22.649 -25.090 32.871 1.00 34.97 209 VAL A C 1
ATOM 1595 O O . VAL A 1 209 ? -22.161 -25.320 33.976 1.00 34.97 209 VAL A O 1
ATOM 1598 N N . ALA A 1 210 ? -23.925 -24.760 32.696 1.00 34.34 210 ALA A N 1
ATOM 1599 C CA . ALA A 1 210 ? -24.934 -25.011 33.706 1.00 34.34 210 ALA A CA 1
ATOM 1600 C C . ALA A 1 210 ? -25.031 -26.532 33.888 1.00 34.34 210 ALA A C 1
ATOM 1602 O O . ALA A 1 210 ? -25.644 -27.219 33.075 1.00 34.34 210 ALA A O 1
ATOM 1603 N N . HIS A 1 211 ? -24.386 -27.059 34.926 1.00 34.06 211 HIS A N 1
ATOM 1604 C CA . HIS A 1 211 ? -24.743 -28.369 35.450 1.00 34.06 211 HIS A CA 1
ATOM 1605 C C . HIS A 1 211 ? -26.110 -28.221 36.128 1.00 34.06 211 HIS A C 1
ATOM 1607 O O . HIS A 1 211 ? -26.226 -27.563 37.163 1.00 34.06 211 HIS A O 1
ATOM 1613 N N . ARG A 1 212 ? -27.145 -28.763 35.482 1.00 34.81 212 ARG A N 1
ATOM 1614 C CA . ARG A 1 212 ? -28.300 -29.324 36.184 1.00 34.81 212 ARG A CA 1
ATOM 1615 C C . ARG A 1 212 ? -28.020 -30.792 36.456 1.00 34.81 212 ARG A C 1
ATOM 1617 O O . ARG A 1 212 ? -27.320 -31.399 35.613 1.00 34.81 212 ARG A O 1
#

Mean predicted aligned error: 10.23 Å

pLDDT: mean 82.1, std 21.08, range [30.42, 98.75]

Foldseek 3Di:
DDPDDPVVVVVVVLVVVLVVLVVLLVLLQVLLVQLLVLLVLLVVLVVVVVVCCVPPNDPDLDDPSVVSNLSSLVSQQCSLVCQFVVLLVVCVVDVVSQVLWDDDPVRTTHHPLSVQSNVLSVQLVVLSVVVVVVCVVCNGCPDCVPPSNCSNVVSSVSSNVSSVSSNVSSVVSVCVSCVPVPVHPPPDDDDDPDDDDDDDDPPPPDDPPPDD

Nearest PDB structures (foldseek):
  9dva-assembly1_H  TM=4.183E-01  e=1.266E+00  Mus musculus
  5l0c-assembly2_B  TM=3.512E-01  e=1.329E+00  Homo sapiens
  6e7e-assembly1_A  TM=2.990E-01  e=2.389E+00  Chlamydia trachomatis
  5nxa-assembly1_D  TM=3.844E-01  e=4.973E+00  Homo sapiens neanderthalensis

Sequence (212 aa):
MAKTFDGTAVFNDSTTLARSLRTVSTLRLVLGLTALLGAIIFLEGTSWDIQWHSYIGRDRTLIPPHLMMLSGVTLSGISGLLTVLIESWWARRNTILARYSSGFAEIFSGPLGAYIVGFTALTAAVAFPLDAYWHTLYGIDVAIWAPFHVMFVASMGIVALGAAYMLSSVAHLRCLCDPLALGCHVRQCLLPRAGRDHGRVCATCNRLVAHR

Radius of gyration: 23.48 Å; Cα contacts (8 Å, |Δi|>4): 242; chains: 1; bounding box: 52×41×81 Å

Solvent-accessible surface area (backbone atoms only — not comparable to full-atom values): 11480 Å² total; per-residue (Å²): 136,84,80,79,78,65,62,67,61,59,53,51,53,53,53,53,47,43,51,51,44,49,52,52,27,50,50,38,41,55,34,18,50,44,14,37,51,10,30,49,39,24,50,52,14,51,58,44,34,59,50,42,49,74,76,75,44,88,88,62,92,81,43,74,32,50,54,40,23,50,48,9,34,48,41,17,20,51,26,12,46,50,47,30,54,53,38,22,55,48,28,76,77,31,74,73,59,39,73,78,32,46,75,44,92,90,70,39,22,24,50,67,16,26,56,42,13,21,55,28,21,49,48,28,63,53,21,53,61,52,35,57,52,48,33,74,76,74,39,80,86,77,48,82,78,37,72,34,48,46,51,31,57,53,23,49,55,49,22,37,52,12,16,52,47,24,38,51,52,23,56,56,42,45,38,75,64,41,36,81,84,66,76,43,82,82,87,70,80,81,75,76,82,85,89,77,97,71,81,93,77,79,79,70,94,72,82,87,74,81,81,126